Protein AF-A0A956RJC7-F1 (afdb_monomer_lite)

Radius of gyration: 25.21 Å; chains: 1; bounding box: 50×56×70 Å

Sequence (282 aa):
MISKKRVLETLSAARLRELGDALAVNRRGSATKHGLIGRLARAKRVTAVDLLVRLRRAELKAICRAQGLSEVGRANATLIHRIVSRGAADASDPSRGDARPPGKRRSFYDLEYSVEPGGARMDVHYIRGSLAEIKADLAKELANPDCLYYLCWYGATLSLGVYQRGFRVRAFDLHPHLTLRVDGFPAITFGPEGPRGYDFTRYDEQLEGSIAKQMLDRTIRHTADVAWDRLRVPALRGDVAREGDLVSITGEWFADDENPEYDEDELLDQGYLRYGWSDLEM

pLDDT: mean 87.86, std 14.01, range [34.75, 98.56]

Structure (mmCIF, N/CA/C/O backbone):
data_AF-A0A956RJC7-F1
#
_entry.id   AF-A0A956RJC7-F1
#
loop_
_atom_site.group_PDB
_atom_site.id
_atom_site.type_symbol
_atom_site.label_atom_id
_atom_site.label_alt_id
_atom_site.label_comp_id
_atom_site.label_asym_id
_atom_site.label_entity_id
_atom_site.label_seq_id
_atom_site.pdbx_PDB_ins_code
_atom_site.Cartn_x
_atom_site.Cartn_y
_atom_site.Cartn_z
_atom_site.occupancy
_atom_site.B_iso_or_equiv
_atom_site.auth_seq_id
_atom_site.auth_comp_id
_atom_site.auth_asym_id
_atom_site.auth_atom_id
_atom_site.pdbx_PDB_model_num
ATOM 1 N N . MET A 1 1 ? -15.090 24.507 20.360 1.00 68.69 1 MET A N 1
ATOM 2 C CA . MET A 1 1 ? -13.609 24.389 20.267 1.00 68.69 1 MET A CA 1
ATOM 3 C C . MET A 1 1 ? -13.022 23.986 21.619 1.00 68.69 1 MET A C 1
ATOM 5 O O . MET A 1 1 ? -13.367 24.607 22.620 1.00 68.69 1 MET A O 1
ATOM 9 N N . ILE A 1 2 ? -12.189 22.939 21.685 1.00 81.81 2 ILE A N 1
ATOM 10 C CA . ILE A 1 2 ? -11.545 22.522 22.945 1.00 81.81 2 ILE A CA 1
ATOM 11 C C . ILE A 1 2 ? -10.591 23.622 23.421 1.00 81.81 2 ILE A C 1
ATOM 13 O O . ILE A 1 2 ? -9.750 24.110 22.668 1.00 81.81 2 ILE A O 1
ATOM 17 N N . SER A 1 3 ? -10.724 24.034 24.683 1.00 91.38 3 SER A N 1
ATOM 18 C CA . SER A 1 3 ? -9.872 25.087 25.226 1.00 91.38 3 SER A CA 1
ATOM 19 C C . SER A 1 3 ? -8.467 24.548 25.505 1.00 91.38 3 SER A C 1
ATOM 21 O O . SER A 1 3 ? -8.291 23.472 26.082 1.00 91.38 3 SER A O 1
ATOM 23 N N . LYS A 1 4 ? -7.441 25.336 25.159 1.00 93.94 4 LYS A N 1
ATOM 24 C CA . LYS A 1 4 ? -6.034 25.021 25.459 1.00 93.94 4 LYS A CA 1
ATOM 25 C C . LYS A 1 4 ? -5.826 24.703 26.948 1.00 93.94 4 LYS A C 1
ATOM 27 O O . LYS A 1 4 ? -5.056 23.817 27.297 1.00 93.94 4 LYS A O 1
ATOM 32 N N . LYS A 1 5 ? -6.555 25.398 27.828 1.00 95.62 5 LYS A N 1
ATOM 33 C CA . LYS A 1 5 ? -6.530 25.177 29.280 1.00 95.62 5 LYS A CA 1
ATOM 34 C C . LYS A 1 5 ? -6.929 23.742 29.645 1.00 95.62 5 LYS A C 1
ATOM 36 O O . LYS A 1 5 ? -6.201 23.101 30.394 1.00 95.62 5 LYS A O 1
ATOM 41 N N . ARG A 1 6 ? -8.016 23.226 29.062 1.00 93.00 6 ARG A N 1
ATOM 42 C CA . ARG A 1 6 ? -8.538 21.880 29.343 1.00 93.00 6 ARG A CA 1
ATOM 43 C C . ARG A 1 6 ? -7.570 20.777 28.908 1.00 93.00 6 ARG A C 1
ATOM 45 O O . ARG A 1 6 ? -7.406 19.797 29.620 1.00 93.00 6 ARG A O 1
ATOM 52 N N . VAL A 1 7 ? -6.878 20.963 27.780 1.00 94.06 7 VAL A N 1
ATOM 53 C CA . VAL A 1 7 ? -5.807 20.048 27.333 1.00 94.06 7 VAL A CA 1
ATOM 54 C C . VAL A 1 7 ? -4.647 20.031 28.329 1.00 94.06 7 VAL A C 1
ATOM 56 O O . VAL A 1 7 ? -4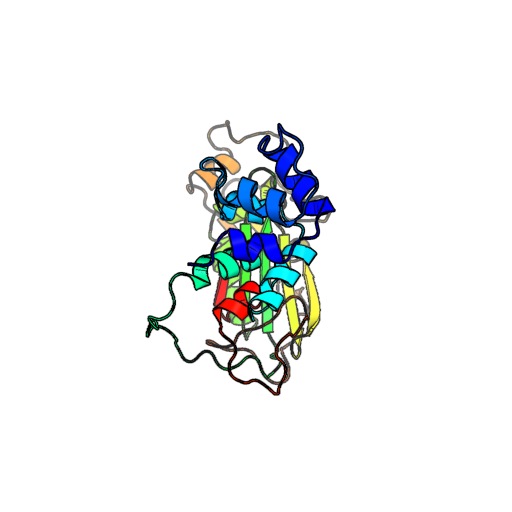.139 18.974 28.671 1.00 94.06 7 VAL A O 1
ATOM 59 N N . LEU A 1 8 ? -4.228 21.196 28.825 1.00 96.19 8 LEU A N 1
ATOM 60 C CA . LEU A 1 8 ? -3.097 21.302 29.751 1.00 96.19 8 LEU A CA 1
ATOM 61 C C . LEU A 1 8 ? -3.415 20.761 31.158 1.00 96.19 8 LEU A C 1
ATOM 63 O O . LEU A 1 8 ? -2.504 20.351 31.878 1.00 96.19 8 LEU A O 1
ATOM 67 N N . GLU A 1 9 ? -4.685 20.746 31.566 1.00 96.88 9 GLU A N 1
ATOM 68 C CA . GLU A 1 9 ? -5.123 20.235 32.873 1.00 96.88 9 GLU A CA 1
ATOM 69 C C . GLU A 1 9 ? -4.892 18.723 33.036 1.00 96.88 9 GLU A C 1
ATOM 71 O O . GLU A 1 9 ? -4.614 18.272 34.153 1.00 96.88 9 GLU A O 1
ATOM 76 N N . THR A 1 10 ? -4.907 17.957 31.940 1.00 96.38 10 THR A N 1
ATOM 77 C CA . THR A 1 10 ? -4.679 16.499 31.948 1.00 96.38 10 THR A CA 1
ATOM 78 C C . THR A 1 10 ? -3.206 16.119 32.124 1.00 96.38 10 THR A C 1
ATOM 80 O O . THR A 1 10 ? -2.899 14.994 32.512 1.00 96.38 10 THR A O 1
ATOM 83 N N . LEU A 1 11 ? -2.281 17.052 31.880 1.00 96.56 11 LEU A N 1
ATOM 84 C CA . LEU A 1 11 ? -0.844 16.794 31.925 1.00 96.56 11 LEU A CA 1
ATOM 85 C C . LEU A 1 11 ? -0.284 16.878 33.352 1.00 96.56 11 LEU A C 1
ATOM 87 O O . LEU A 1 11 ? -0.798 17.585 34.230 1.00 96.56 11 LEU A O 1
ATOM 91 N N . SER A 1 12 ? 0.816 16.166 33.597 1.00 96.31 12 SER A N 1
ATOM 92 C CA . SER A 1 12 ? 1.550 16.257 34.862 1.00 96.31 12 SER A CA 1
ATOM 93 C C . SER A 1 12 ? 2.291 17.597 34.981 1.00 96.31 12 SER A C 1
ATOM 95 O O . SER A 1 12 ? 2.631 18.239 33.986 1.00 96.31 12 SER A O 1
ATOM 97 N N . ALA A 1 13 ? 2.587 18.032 36.210 1.00 95.50 13 ALA A N 1
ATOM 98 C CA . ALA A 1 13 ? 3.337 19.271 36.435 1.00 95.50 13 ALA A CA 1
ATOM 99 C C . ALA A 1 13 ? 4.751 19.224 35.829 1.00 95.50 13 ALA A C 1
ATOM 101 O O . ALA A 1 13 ? 5.233 20.237 35.329 1.00 95.50 13 ALA A O 1
ATOM 102 N N . ALA A 1 14 ? 5.400 18.053 35.853 1.00 95.06 14 ALA A N 1
ATOM 103 C CA . ALA A 1 14 ? 6.704 17.848 35.227 1.00 95.06 14 ALA A CA 1
ATOM 104 C C . ALA A 1 14 ? 6.629 18.059 33.714 1.00 95.06 14 ALA A C 1
ATOM 106 O O . ALA A 1 14 ? 7.391 18.853 33.165 1.00 95.06 14 ALA A O 1
ATOM 107 N N . ARG A 1 15 ? 5.627 17.457 33.067 1.00 96.38 15 ARG A N 1
ATOM 108 C CA . ARG A 1 15 ? 5.441 17.596 31.627 1.00 96.38 15 ARG A CA 1
ATOM 109 C C . ARG A 1 15 ? 5.131 19.028 31.197 1.00 96.38 15 ARG A C 1
ATOM 111 O O . ARG A 1 15 ? 5.638 19.505 30.187 1.00 96.38 15 ARG A O 1
ATOM 118 N N . LEU A 1 16 ? 4.328 19.741 31.984 1.00 96.12 16 LEU A N 1
ATOM 119 C CA . LEU A 1 16 ? 4.026 21.151 31.734 1.00 96.12 16 LEU A CA 1
ATOM 120 C C . LEU A 1 16 ? 5.276 22.043 31.807 1.00 96.12 16 LEU A C 1
ATOM 122 O O . LEU A 1 16 ? 5.346 23.031 31.077 1.00 96.12 16 LEU A O 1
ATOM 126 N N . ARG A 1 17 ? 6.262 21.707 32.654 1.00 94.62 17 ARG A N 1
ATOM 127 C CA . ARG A 1 17 ? 7.558 22.407 32.687 1.00 94.62 17 ARG A CA 1
ATOM 128 C C . ARG A 1 17 ? 8.357 22.145 31.417 1.00 94.62 17 ARG A C 1
ATOM 130 O O . ARG A 1 17 ? 8.729 23.110 30.763 1.00 94.62 17 ARG A O 1
ATOM 137 N N . GLU A 1 18 ? 8.498 20.881 31.016 1.00 94.44 18 GLU A N 1
ATOM 138 C CA . GLU A 1 18 ? 9.195 20.506 29.775 1.00 94.44 18 GLU A CA 1
ATOM 139 C C . GLU A 1 18 ? 8.629 21.237 28.549 1.00 94.44 18 GLU A C 1
ATOM 141 O O . GLU A 1 18 ? 9.378 21.808 27.760 1.00 94.44 18 GLU A O 1
ATOM 146 N N . LEU A 1 19 ? 7.298 21.276 28.403 1.00 95.19 19 LEU A N 1
ATOM 147 C CA . LEU A 1 19 ? 6.645 22.007 27.312 1.00 95.19 19 LEU A CA 1
ATOM 148 C C . LEU A 1 19 ? 6.872 23.519 27.415 1.00 95.19 19 LEU A C 1
ATOM 150 O O . LEU A 1 19 ? 7.085 24.182 26.402 1.00 95.19 19 LEU A O 1
ATOM 154 N N . GLY A 1 20 ? 6.834 24.072 28.629 1.00 94.19 20 GLY A N 1
ATOM 155 C CA . GLY A 1 20 ? 7.126 25.481 28.877 1.00 94.19 20 GLY A CA 1
ATOM 156 C C . GLY A 1 20 ? 8.546 25.878 28.478 1.00 94.19 20 GLY A C 1
ATOM 157 O O . GLY A 1 20 ? 8.732 26.961 27.916 1.00 94.19 20 GLY A O 1
ATOM 158 N N . ASP A 1 21 ? 9.517 25.010 28.743 1.00 93.00 21 ASP A N 1
ATOM 159 C CA . ASP A 1 21 ? 10.927 25.231 28.427 1.00 93.00 21 ASP A CA 1
ATOM 160 C C . ASP A 1 21 ? 11.160 25.086 26.916 1.00 93.00 21 ASP A C 1
ATOM 162 O O . ASP A 1 21 ? 11.704 25.992 26.284 1.00 93.00 21 ASP A O 1
ATOM 166 N N . ALA A 1 22 ? 10.621 24.024 26.304 1.00 93.00 22 ALA A N 1
ATOM 167 C CA . ALA A 1 22 ? 10.726 23.754 24.868 1.00 93.00 22 ALA A CA 1
ATOM 168 C C . ALA A 1 22 ? 10.047 24.812 23.973 1.00 93.00 22 ALA A C 1
ATOM 170 O O . ALA A 1 22 ? 10.362 24.912 22.786 1.00 93.00 22 ALA A O 1
ATOM 171 N N . LEU A 1 23 ? 9.100 25.579 24.522 1.00 93.00 23 LEU A N 1
ATOM 172 C CA . LEU A 1 23 ? 8.405 26.680 23.842 1.00 93.00 23 LEU A CA 1
ATOM 173 C C . LEU A 1 23 ? 8.898 28.065 24.295 1.00 93.00 23 LEU A C 1
ATOM 175 O O . LEU A 1 23 ? 8.332 29.082 23.895 1.00 93.00 23 LEU A O 1
ATOM 179 N N . ALA A 1 24 ? 9.924 28.118 25.151 1.00 92.44 24 ALA A N 1
ATOM 180 C CA . ALA A 1 24 ? 10.478 29.341 25.731 1.00 92.44 24 ALA A CA 1
ATOM 181 C C . ALA A 1 24 ? 9.440 30.247 26.439 1.00 92.44 24 ALA A C 1
ATOM 183 O O . ALA A 1 24 ? 9.620 31.464 26.533 1.00 92.44 24 ALA A O 1
ATOM 184 N N . VAL A 1 25 ? 8.365 29.662 26.982 1.00 90.25 25 VAL A N 1
ATOM 185 C CA . VAL A 1 25 ? 7.295 30.369 27.717 1.00 90.25 25 VAL A CA 1
ATOM 186 C C . VAL A 1 25 ? 7.641 30.516 29.208 1.00 90.25 25 VAL A C 1
ATOM 188 O O . VAL A 1 25 ? 7.102 31.378 29.905 1.00 90.25 25 VAL A O 1
ATOM 191 N N . ASN A 1 26 ? 8.571 29.708 29.719 1.00 77.69 26 ASN A N 1
ATOM 192 C CA . ASN A 1 26 ? 8.787 29.519 31.153 1.00 77.69 26 ASN A CA 1
ATOM 193 C C . ASN A 1 26 ? 9.923 30.364 31.765 1.00 77.69 26 ASN A C 1
ATOM 195 O O . ASN A 1 26 ? 10.604 29.931 32.686 1.00 77.69 26 ASN A O 1
ATOM 199 N N . ARG A 1 27 ? 10.129 31.604 31.299 1.00 70.56 27 ARG A N 1
ATOM 200 C CA . ARG A 1 27 ? 11.289 32.430 31.706 1.00 70.56 27 ARG A CA 1
ATOM 201 C C . ARG A 1 27 ? 11.269 32.943 33.160 1.00 70.56 27 ARG A C 1
ATOM 203 O O . ARG A 1 27 ? 12.260 33.512 33.602 1.00 70.56 27 ARG A O 1
ATOM 210 N N . ARG A 1 28 ? 10.169 32.777 33.912 1.00 71.75 28 ARG A N 1
ATOM 211 C CA . ARG A 1 28 ? 10.047 33.206 35.326 1.00 71.75 28 ARG A CA 1
ATOM 212 C C . ARG A 1 28 ? 9.184 32.244 36.165 1.00 71.75 28 ARG A C 1
ATOM 214 O O . ARG A 1 28 ? 7.978 32.433 36.312 1.00 71.75 28 ARG A O 1
ATOM 221 N N . GLY A 1 29 ? 9.800 31.182 36.685 1.00 64.44 29 GLY A N 1
ATOM 222 C CA . GLY A 1 29 ? 9.614 30.652 38.050 1.00 64.44 29 GLY A CA 1
ATOM 223 C C . GLY A 1 29 ? 8.220 30.439 38.668 1.00 64.44 29 GLY A C 1
ATOM 224 O O . GLY A 1 29 ? 8.108 30.578 39.879 1.00 64.44 29 GLY A O 1
ATOM 225 N N . SER A 1 30 ? 7.153 30.077 37.938 1.00 69.06 30 SER A N 1
ATOM 226 C CA . SER A 1 30 ? 5.973 29.520 38.655 1.00 69.06 30 SER A CA 1
ATOM 227 C C . SER A 1 30 ? 6.198 28.040 38.896 1.00 69.06 30 SER A C 1
ATOM 229 O O . SER A 1 30 ? 6.298 27.279 37.934 1.00 69.06 30 SER A O 1
ATOM 231 N N . ALA A 1 31 ? 6.272 27.668 40.172 1.00 78.88 31 ALA A N 1
ATOM 232 C CA . ALA A 1 31 ? 6.432 26.289 40.612 1.00 78.88 31 ALA A CA 1
ATOM 233 C C . ALA A 1 31 ? 5.114 25.491 40.588 1.00 78.88 31 ALA A C 1
ATOM 235 O O . ALA A 1 31 ? 5.141 24.261 40.614 1.00 78.88 31 ALA A O 1
ATOM 236 N N . THR A 1 32 ? 3.953 26.155 40.526 1.00 94.75 32 THR A N 1
ATOM 237 C CA . THR A 1 32 ? 2.655 25.480 40.660 1.00 94.75 32 THR A CA 1
ATOM 238 C C . THR A 1 32 ? 2.095 25.038 39.304 1.00 94.75 32 THR A C 1
ATOM 240 O O . THR A 1 32 ? 2.191 25.755 38.305 1.00 94.75 32 THR A O 1
ATOM 243 N N . LYS A 1 33 ? 1.447 23.861 39.264 1.00 95.56 33 LYS A N 1
ATOM 244 C CA . LYS A 1 33 ? 0.780 23.321 38.059 1.00 95.56 33 LYS A CA 1
ATOM 245 C C . LYS A 1 33 ? -0.194 24.336 37.446 1.00 95.56 33 LYS A C 1
ATOM 247 O O . LYS A 1 33 ? -0.140 24.597 36.249 1.00 95.56 33 LYS A O 1
ATOM 252 N N . HIS A 1 34 ? -1.033 24.958 38.275 1.00 95.94 34 HIS A N 1
ATOM 253 C CA . HIS A 1 34 ? -1.998 25.972 37.839 1.00 95.94 34 HIS A CA 1
ATOM 254 C C . HIS A 1 34 ? -1.328 27.202 37.210 1.00 95.94 34 HIS A C 1
ATOM 256 O O . HIS A 1 34 ? -1.804 27.709 36.194 1.00 95.94 34 HIS A O 1
ATOM 262 N N . GLY A 1 35 ? -0.198 27.655 37.763 1.00 94.88 35 GLY A N 1
ATOM 263 C CA . GLY A 1 35 ? 0.564 28.765 37.193 1.00 94.88 35 GLY A CA 1
ATOM 264 C C . GLY A 1 35 ? 1.168 28.428 35.828 1.00 94.88 35 GLY A C 1
ATOM 265 O O . GLY A 1 35 ? 1.106 29.249 34.910 1.00 94.88 35 GLY A O 1
ATOM 266 N N . LEU A 1 36 ? 1.681 27.203 35.658 1.00 95.19 36 LEU A N 1
ATOM 267 C CA . LEU A 1 36 ? 2.178 26.702 34.371 1.00 95.19 36 LEU A CA 1
ATOM 268 C C . LEU A 1 36 ? 1.062 26.629 33.320 1.00 95.19 36 LEU A C 1
ATOM 270 O O . LEU A 1 36 ? 1.226 27.172 32.224 1.00 95.19 36 LEU A O 1
ATOM 274 N N . ILE A 1 37 ? -0.095 26.052 33.676 1.00 95.88 37 ILE A N 1
ATOM 275 C CA . ILE A 1 37 ? -1.282 25.995 32.807 1.00 95.88 37 ILE A CA 1
ATOM 276 C C . ILE A 1 37 ? -1.689 27.408 32.381 1.00 95.88 37 ILE A C 1
ATOM 278 O O . ILE A 1 37 ? -1.843 27.673 31.192 1.00 95.88 37 ILE A O 1
ATOM 282 N N . GLY A 1 38 ? -1.807 28.343 33.328 1.00 94.44 38 GLY A N 1
ATOM 283 C CA . GLY A 1 38 ? -2.224 29.717 33.045 1.00 94.44 38 GLY A CA 1
ATOM 284 C C . GLY A 1 38 ? -1.261 30.492 32.136 1.00 94.44 38 GLY A C 1
ATOM 285 O O . GLY A 1 38 ? -1.700 31.377 31.397 1.00 94.44 38 GLY A O 1
ATOM 286 N N . ARG A 1 39 ? 0.043 30.188 32.163 1.00 94.19 39 ARG A N 1
ATOM 287 C CA . ARG A 1 39 ? 1.028 30.796 31.252 1.00 94.19 39 ARG A CA 1
ATOM 288 C C . ARG A 1 39 ? 0.955 30.212 29.850 1.00 94.19 39 ARG A C 1
ATOM 290 O O . ARG A 1 39 ? 0.818 30.972 28.896 1.00 94.19 39 ARG A O 1
ATOM 297 N N . LEU A 1 40 ? 1.001 28.886 29.731 1.00 94.19 40 LEU A N 1
ATOM 298 C CA . LEU A 1 40 ? 0.897 28.197 28.442 1.00 94.19 40 LEU A CA 1
ATOM 299 C C . LEU A 1 40 ? -0.439 28.511 27.752 1.00 94.19 40 LEU A C 1
ATOM 301 O O . LEU A 1 40 ? -0.470 28.783 26.552 1.00 94.19 40 LEU A O 1
ATOM 305 N N . ALA A 1 41 ? -1.528 28.579 28.526 1.00 95.31 41 ALA A N 1
ATOM 306 C CA . ALA A 1 41 ? -2.848 28.955 28.034 1.00 95.31 41 ALA A CA 1
ATOM 307 C C . ALA A 1 41 ? -2.854 30.346 27.368 1.00 95.31 41 ALA A C 1
ATOM 309 O O . ALA A 1 41 ? -3.409 30.508 26.282 1.00 95.31 41 ALA A O 1
ATOM 310 N N . ARG A 1 42 ? -2.196 31.332 27.998 1.00 94.56 42 ARG A N 1
ATOM 311 C CA . ARG A 1 42 ? -2.157 32.742 27.561 1.00 94.56 42 ARG A CA 1
ATOM 312 C C . ARG A 1 42 ? -1.049 33.067 26.556 1.00 94.56 42 ARG A C 1
ATOM 314 O O . ARG A 1 42 ? -1.036 34.169 26.010 1.00 94.56 42 ARG A O 1
ATOM 321 N N . ALA A 1 43 ? -0.119 32.147 26.301 1.00 95.44 43 ALA A N 1
ATOM 322 C CA . ALA A 1 43 ? 0.944 32.350 25.326 1.00 95.44 43 ALA A CA 1
ATOM 323 C C . ALA A 1 43 ? 0.352 32.451 23.908 1.00 95.44 43 ALA A C 1
ATOM 325 O O . ALA A 1 43 ? -0.067 31.447 23.332 1.00 95.44 43 ALA A O 1
ATOM 326 N N . LYS A 1 44 ? 0.322 33.672 23.350 1.00 93.44 44 LYS A N 1
ATOM 327 C CA . LYS A 1 44 ? -0.245 33.961 22.018 1.00 93.44 44 LYS A CA 1
ATOM 328 C C . LYS A 1 44 ? 0.500 33.266 20.874 1.00 93.44 44 LYS A C 1
ATOM 330 O O . LYS A 1 44 ? -0.114 32.934 19.874 1.00 93.44 44 LYS A O 1
ATOM 335 N N . ARG A 1 45 ? 1.810 33.043 21.029 1.00 93.56 45 ARG A N 1
ATOM 336 C CA . ARG A 1 45 ? 2.679 32.429 20.006 1.00 93.56 45 ARG A CA 1
ATOM 337 C C . ARG A 1 45 ? 2.573 30.907 19.914 1.00 93.56 45 ARG A C 1
ATOM 339 O O . ARG A 1 45 ? 3.212 30.317 19.061 1.00 93.56 45 ARG A O 1
ATOM 346 N N . VAL A 1 46 ? 1.840 30.282 20.827 1.00 93.50 46 VAL A N 1
ATOM 347 C CA . VAL A 1 46 ? 1.714 28.828 20.900 1.00 93.50 46 VAL A CA 1
ATOM 348 C C . VAL A 1 46 ? 0.266 28.503 20.588 1.00 93.50 46 VAL A C 1
ATOM 350 O O . VAL A 1 46 ? -0.611 28.925 21.338 1.00 93.50 46 VAL A O 1
ATOM 353 N N . THR A 1 47 ? -0.028 27.788 19.513 1.00 92.56 47 THR A N 1
ATOM 354 C CA . THR A 1 47 ? -1.395 27.331 19.231 1.00 92.56 47 THR A CA 1
ATOM 355 C C . THR A 1 47 ? -1.725 26.065 20.033 1.00 92.56 47 THR A C 1
ATOM 357 O O . THR A 1 47 ? -0.873 25.493 20.716 1.00 92.56 47 THR A O 1
ATOM 360 N N . ALA A 1 48 ? -2.992 25.637 20.032 1.00 91.50 48 ALA A N 1
ATOM 361 C CA . ALA A 1 48 ? -3.354 24.346 20.625 1.00 91.50 48 ALA A CA 1
ATOM 362 C C . ALA A 1 48 ? -2.723 23.178 19.845 1.00 91.50 48 ALA A C 1
ATOM 364 O O . ALA A 1 48 ? -2.257 22.225 20.461 1.00 91.50 48 ALA A O 1
ATOM 365 N N . VAL A 1 49 ? -2.643 23.292 18.516 1.00 92.25 49 VAL A N 1
ATOM 366 C CA . VAL A 1 49 ? -2.033 22.284 17.637 1.00 92.25 49 VAL A CA 1
ATOM 367 C C . VAL A 1 49 ? -0.533 22.156 17.914 1.00 92.25 49 VAL A C 1
ATOM 369 O O . VAL A 1 49 ? -0.056 21.041 18.110 1.00 92.25 49 VAL A O 1
ATOM 372 N N . ASP A 1 50 ? 0.185 23.275 18.071 1.00 93.00 50 ASP A N 1
ATOM 373 C CA . ASP A 1 50 ? 1.625 23.265 18.395 1.00 93.00 50 ASP A CA 1
ATOM 374 C C . ASP A 1 50 ? 1.934 22.518 19.698 1.00 93.00 50 ASP A C 1
ATOM 376 O O . ASP A 1 50 ? 2.977 21.875 19.831 1.00 93.00 50 ASP A O 1
ATOM 380 N N . LEU A 1 51 ? 1.031 22.612 20.681 1.00 95.12 51 LEU A N 1
ATOM 381 C CA . LEU A 1 51 ? 1.148 21.858 21.927 1.00 95.12 51 LEU A CA 1
ATOM 382 C C . LEU A 1 51 ? 0.919 20.371 21.682 1.00 95.12 51 LEU A C 1
ATOM 384 O O . LEU A 1 51 ? 1.729 19.564 22.129 1.00 95.12 51 LEU A O 1
ATOM 388 N N . LEU A 1 52 ? -0.158 20.022 20.977 1.00 95.56 52 LEU A N 1
ATOM 389 C CA . LEU A 1 52 ? -0.569 18.640 20.733 1.00 95.56 52 LEU A CA 1
ATOM 390 C C . LEU A 1 52 ? 0.473 17.847 19.928 1.00 95.56 52 LEU A C 1
ATOM 392 O O . LEU A 1 52 ? 0.769 16.713 20.292 1.00 95.56 52 LEU A O 1
ATOM 396 N N . VAL A 1 53 ? 1.098 18.455 18.914 1.00 95.56 53 VAL A N 1
ATOM 397 C CA . VAL A 1 53 ? 2.163 17.825 18.103 1.00 95.56 53 VAL A CA 1
ATOM 398 C C . VAL A 1 53 ? 3.394 17.452 18.940 1.00 95.56 53 VAL A C 1
ATOM 400 O O . VAL A 1 53 ? 4.125 16.525 18.602 1.00 95.56 53 VAL A O 1
ATOM 403 N N . ARG A 1 54 ? 3.622 18.134 20.070 1.00 96.00 54 ARG A N 1
ATOM 404 C CA . ARG A 1 54 ? 4.752 17.865 20.976 1.00 96.00 54 ARG A CA 1
ATOM 405 C C . ARG A 1 54 ? 4.436 16.846 22.066 1.00 96.00 54 ARG A C 1
ATOM 407 O O . ARG A 1 54 ? 5.326 16.520 22.859 1.00 96.00 54 ARG A O 1
ATOM 414 N N . LEU A 1 55 ? 3.193 16.376 22.155 1.00 96.31 55 LEU A N 1
ATOM 415 C CA . LEU A 1 55 ? 2.782 15.391 23.146 1.00 96.31 55 LEU A CA 1
ATOM 416 C C . LEU A 1 55 ? 3.138 13.975 22.707 1.00 96.31 55 LEU A C 1
ATOM 418 O O . LEU A 1 55 ? 3.108 13.621 21.531 1.00 96.31 55 LEU A O 1
ATOM 422 N N . ARG A 1 56 ? 3.449 13.136 23.692 1.00 95.88 56 ARG A N 1
ATOM 423 C CA . ARG A 1 56 ? 3.621 11.702 23.477 1.00 95.88 56 ARG A CA 1
ATOM 424 C C . ARG A 1 56 ? 2.254 11.075 23.227 1.00 95.88 56 ARG A C 1
ATOM 426 O O . ARG A 1 56 ? 1.237 11.516 23.760 1.00 95.88 56 ARG A O 1
ATOM 433 N N . ARG A 1 57 ? 2.241 9.957 22.511 1.00 94.06 57 ARG A N 1
ATOM 434 C CA . ARG A 1 57 ? 1.019 9.207 22.194 1.00 94.06 57 ARG A CA 1
ATOM 435 C C . ARG A 1 57 ? 0.172 8.858 23.423 1.00 94.06 57 ARG A C 1
ATOM 437 O O . ARG A 1 57 ? -1.039 9.047 23.414 1.00 94.06 57 ARG A O 1
ATOM 444 N N . ALA A 1 58 ? 0.804 8.406 24.508 1.00 94.38 58 ALA A N 1
ATOM 445 C CA . ALA A 1 58 ? 0.113 8.105 25.764 1.00 94.38 58 ALA A CA 1
ATOM 446 C C . ALA A 1 58 ? -0.580 9.340 26.379 1.00 94.38 58 ALA A C 1
ATOM 448 O O . ALA A 1 58 ? -1.647 9.216 26.978 1.00 94.38 58 ALA A O 1
ATOM 449 N N . GLU A 1 59 ? -0.005 10.531 26.195 1.00 97.31 59 GLU A N 1
ATOM 450 C CA . GLU A 1 59 ? -0.567 11.803 26.665 1.00 97.31 59 GLU A CA 1
ATOM 451 C C . GLU A 1 59 ? -1.768 12.211 25.806 1.00 97.31 59 GLU A C 1
ATOM 453 O O . GLU A 1 59 ? -2.802 12.596 26.347 1.00 97.31 59 GLU A O 1
ATOM 458 N N . LEU A 1 60 ? -1.672 12.048 24.480 1.00 96.50 60 LEU A N 1
ATOM 459 C CA . LEU A 1 60 ? -2.790 12.262 23.555 1.00 96.50 60 LEU A CA 1
ATOM 460 C C . LEU A 1 60 ? -3.974 11.341 23.879 1.00 96.50 60 LEU A C 1
ATOM 462 O O . LEU A 1 60 ? -5.108 11.812 23.962 1.00 96.50 60 LEU A O 1
ATOM 466 N N . LYS A 1 61 ? -3.719 10.055 24.156 1.00 93.75 61 LYS A N 1
ATOM 467 C CA . LYS A 1 61 ? -4.760 9.115 24.604 1.00 93.75 61 LYS A CA 1
ATOM 468 C C . LYS A 1 61 ? -5.377 9.525 25.940 1.00 93.75 61 LYS A C 1
ATOM 470 O O . LYS A 1 61 ? -6.596 9.521 26.079 1.00 93.75 61 LYS A O 1
ATOM 475 N N . ALA A 1 62 ? -4.562 9.947 26.909 1.00 94.81 62 ALA A N 1
ATOM 476 C CA . ALA A 1 62 ? -5.067 10.446 28.188 1.00 94.81 62 ALA A CA 1
ATOM 477 C C . ALA A 1 62 ? -5.962 11.687 28.017 1.00 94.81 62 ALA A C 1
ATOM 479 O O . ALA A 1 62 ? -6.983 11.799 28.694 1.00 94.81 62 ALA A O 1
ATOM 480 N N . ILE A 1 63 ? -5.623 12.588 27.085 1.00 95.38 63 ILE A N 1
ATOM 481 C CA . ILE A 1 63 ? -6.476 13.727 26.720 1.00 95.38 63 ILE A CA 1
ATOM 482 C C . ILE A 1 63 ? -7.780 13.246 26.082 1.00 95.38 63 ILE A C 1
ATOM 484 O O . ILE A 1 63 ? -8.833 13.748 26.466 1.00 95.38 63 ILE A O 1
ATOM 488 N N . CYS A 1 64 ? -7.736 12.277 25.163 1.00 93.62 64 CYS A N 1
ATOM 489 C CA . CYS A 1 64 ? -8.942 11.707 24.559 1.00 93.62 64 CYS A CA 1
ATOM 490 C C . CYS A 1 64 ? -9.873 11.127 25.634 1.00 93.62 64 CYS A C 1
ATOM 492 O O . CYS A 1 64 ? -11.026 11.546 25.726 1.00 93.62 64 CYS A O 1
ATOM 494 N N . ARG A 1 65 ? -9.351 10.294 26.545 1.00 93.06 65 ARG A N 1
ATOM 495 C CA . ARG A 1 65 ? -10.123 9.721 27.663 1.00 93.06 65 ARG A CA 1
ATOM 496 C C . ARG A 1 65 ? -10.717 10.776 28.590 1.00 93.06 65 ARG A C 1
ATOM 498 O O . ARG A 1 65 ? -11.909 10.735 28.872 1.00 93.06 65 ARG A O 1
ATOM 505 N N . ALA A 1 66 ? -9.924 11.763 29.016 1.00 93.50 66 ALA A N 1
ATOM 506 C CA . ALA A 1 66 ? -10.396 12.854 29.878 1.00 93.50 66 ALA A CA 1
ATOM 507 C C . ALA A 1 66 ? -11.491 13.713 29.222 1.00 93.50 66 ALA A C 1
ATOM 509 O O . ALA A 1 66 ? -12.176 14.494 29.886 1.00 93.50 66 ALA A O 1
ATOM 510 N N . GLN A 1 67 ? -11.635 13.597 27.906 1.00 90.25 67 GLN A N 1
ATOM 511 C CA . GLN A 1 67 ? -12.622 14.304 27.120 1.00 90.25 67 GLN A CA 1
ATOM 512 C C . GLN A 1 67 ? -13.762 13.399 26.641 1.00 90.25 67 GLN A C 1
ATOM 514 O O . GLN A 1 67 ? -14.717 13.927 26.082 1.00 90.25 67 GLN A O 1
ATOM 519 N N . GLY A 1 68 ? -13.729 12.090 26.890 1.00 89.44 68 GLY A N 1
ATOM 520 C CA . GLY A 1 68 ? -14.715 11.158 26.338 1.00 89.44 68 GLY A CA 1
ATOM 521 C C . GLY A 1 68 ? -14.638 11.068 24.810 1.00 89.44 68 GLY A C 1
ATOM 522 O O . GLY A 1 68 ? -15.665 11.062 24.147 1.00 89.44 68 GLY A O 1
ATOM 523 N N . LEU A 1 69 ? -13.426 11.104 24.252 1.00 88.94 69 LEU A N 1
ATOM 524 C CA . LEU A 1 69 ? -13.145 10.853 22.837 1.00 88.94 69 LEU A CA 1
ATOM 525 C C . LEU A 1 69 ? -12.555 9.449 22.668 1.00 88.94 69 LEU A C 1
ATOM 527 O O . LEU A 1 69 ? -11.826 8.987 23.551 1.00 88.94 69 LEU A O 1
ATOM 531 N N . SER A 1 70 ? -12.802 8.822 21.512 1.00 82.44 70 SER A N 1
ATOM 532 C CA . SER A 1 70 ? -12.147 7.567 21.114 1.00 82.44 70 SER A CA 1
ATOM 533 C C . SER A 1 70 ? -10.620 7.717 21.160 1.00 82.44 70 SER A C 1
ATOM 535 O O . SER A 1 70 ? -10.059 8.698 20.660 1.00 82.44 70 SER A O 1
ATOM 537 N N . GLU A 1 71 ? -9.942 6.735 21.758 1.00 88.19 71 GLU A N 1
ATOM 538 C CA . GLU A 1 71 ? -8.476 6.633 21.805 1.00 88.19 71 GLU A CA 1
ATOM 539 C C . GLU A 1 71 ? -7.894 5.672 20.751 1.00 88.19 71 GLU A C 1
ATOM 541 O O . GLU A 1 71 ? -6.711 5.303 20.819 1.00 88.19 71 GLU A O 1
ATOM 546 N N . VAL A 1 72 ? -8.732 5.255 19.799 1.00 70.94 72 VAL A N 1
ATOM 547 C CA . VAL A 1 72 ? -8.383 4.341 18.707 1.00 70.94 72 VAL A CA 1
ATOM 548 C C . VAL A 1 72 ? -7.619 5.090 17.600 1.00 70.94 72 VAL A C 1
ATOM 550 O O . VAL A 1 72 ? -7.781 6.301 17.448 1.00 70.94 72 VAL A O 1
ATOM 553 N N . GLY A 1 73 ? -6.753 4.382 16.862 1.00 69.19 73 GLY A N 1
ATOM 554 C CA . GLY A 1 73 ? -5.921 4.913 15.766 1.00 69.19 73 GLY A CA 1
ATOM 555 C C . GLY A 1 73 ? -4.425 4.942 16.101 1.00 69.19 73 GLY A C 1
ATOM 556 O O . GLY A 1 73 ? -4.041 5.383 17.188 1.00 69.19 73 GLY A O 1
ATOM 557 N N . ARG A 1 74 ? -3.556 4.436 15.205 1.00 71.19 74 ARG A N 1
ATOM 558 C CA . ARG A 1 74 ? -2.097 4.233 15.423 1.00 71.19 74 ARG A CA 1
ATOM 559 C C . ARG A 1 74 ? -1.242 5.494 15.271 1.00 71.19 74 ARG A C 1
ATOM 561 O O . ARG A 1 74 ? -0.224 5.618 15.956 1.00 71.19 74 ARG A O 1
ATOM 568 N N . ALA A 1 75 ? -1.680 6.449 14.461 1.00 79.50 75 ALA A N 1
ATOM 569 C CA . ALA A 1 75 ? -0.974 7.706 14.254 1.00 79.50 75 ALA A CA 1
ATOM 570 C C . ALA A 1 75 ? -1.301 8.735 15.352 1.00 79.50 75 ALA A C 1
ATOM 572 O O . ALA A 1 75 ? -2.407 8.776 15.895 1.00 79.50 75 ALA A O 1
ATOM 573 N N . ASN A 1 76 ? -0.336 9.595 15.697 1.00 90.38 76 ASN A N 1
ATOM 574 C CA . ASN A 1 76 ? -0.607 10.747 16.566 1.00 90.38 76 ASN A CA 1
ATOM 575 C C . ASN A 1 76 ? -1.507 11.771 15.860 1.00 90.38 76 ASN A C 1
ATOM 577 O O . ASN A 1 76 ? -2.334 12.389 16.523 1.00 90.38 76 ASN A O 1
ATOM 581 N N . ALA A 1 77 ? -1.376 11.916 14.536 1.00 86.94 77 ALA A N 1
ATOM 582 C CA . ALA A 1 77 ? -2.159 12.849 13.728 1.00 86.94 77 ALA A CA 1
ATOM 583 C C . ALA A 1 77 ? -3.671 12.629 13.894 1.00 86.94 77 ALA A C 1
ATOM 585 O O . ALA A 1 77 ? -4.382 13.586 14.188 1.00 86.94 77 ALA A O 1
ATOM 586 N N . THR A 1 78 ? -4.135 11.376 13.853 1.00 84.38 78 THR A N 1
ATOM 587 C CA . THR A 1 78 ? -5.544 11.004 14.069 1.00 84.38 78 THR A CA 1
ATOM 588 C C . THR A 1 78 ? -6.060 11.475 15.432 1.00 84.38 78 THR A C 1
ATOM 590 O O . THR A 1 78 ? -7.107 12.115 15.529 1.00 84.38 78 THR A O 1
ATOM 593 N N . LEU A 1 79 ? -5.292 11.242 16.506 1.00 91.44 79 LEU A N 1
ATOM 594 C CA . LEU A 1 79 ? -5.668 11.685 17.856 1.00 91.44 79 LEU A CA 1
ATOM 595 C C . LEU A 1 79 ? -5.694 13.219 17.964 1.00 91.44 79 LEU A C 1
ATOM 597 O O . LEU A 1 79 ? -6.582 13.779 18.605 1.00 91.44 79 LEU A O 1
ATOM 601 N N . ILE A 1 80 ? -4.737 13.908 17.335 1.00 94.56 80 ILE A N 1
ATOM 602 C CA . ILE A 1 80 ? -4.666 15.376 17.317 1.00 94.56 80 ILE A CA 1
ATOM 603 C C . ILE A 1 80 ? -5.863 15.957 16.565 1.00 94.56 80 ILE A C 1
ATOM 605 O O . ILE A 1 80 ? -6.538 16.833 17.106 1.00 94.56 80 ILE A O 1
ATOM 609 N N . HIS A 1 81 ? -6.149 15.449 15.364 1.00 89.62 81 HIS A N 1
ATOM 610 C CA . HIS A 1 81 ? -7.297 15.851 14.559 1.00 89.62 81 HIS A CA 1
ATOM 611 C C . HIS A 1 81 ? -8.590 15.703 15.365 1.00 89.62 81 HIS A C 1
ATOM 613 O O . HIS A 1 81 ? -9.316 16.675 15.545 1.00 89.62 81 HIS A O 1
ATOM 619 N N . ARG A 1 82 ? -8.809 14.547 16.000 1.00 89.69 82 ARG A N 1
ATOM 620 C CA . ARG A 1 82 ? -9.992 14.290 16.835 1.00 89.69 82 ARG A CA 1
ATOM 621 C C . ARG A 1 82 ? -10.128 15.276 18.008 1.00 89.69 82 ARG A C 1
ATOM 623 O O . ARG A 1 82 ? -11.222 15.768 18.289 1.00 89.69 82 ARG A O 1
ATOM 630 N N . ILE A 1 83 ? -9.021 15.624 18.675 1.00 92.81 83 ILE A N 1
ATOM 631 C CA . ILE A 1 83 ? -9.003 16.622 19.763 1.00 92.81 83 ILE A CA 1
ATOM 632 C C . ILE A 1 83 ? -9.298 18.042 19.242 1.00 92.81 83 ILE A C 1
ATOM 634 O O . ILE A 1 83 ? -9.873 18.854 19.966 1.00 92.81 83 ILE A O 1
ATOM 638 N N . VAL A 1 84 ? -8.916 18.379 18.013 1.00 91.75 84 VAL A N 1
ATOM 639 C CA . VAL A 1 84 ? -9.150 19.714 17.437 1.00 91.75 84 VAL A CA 1
ATOM 640 C C . VAL A 1 84 ? -10.571 19.832 16.869 1.00 91.75 84 VAL A C 1
ATOM 642 O O . VAL A 1 84 ? -11.277 20.801 17.173 1.00 91.75 84 VAL A O 1
ATOM 645 N N . SER A 1 85 ? -11.020 18.821 16.123 1.00 84.31 85 SER A N 1
ATOM 646 C CA . SER A 1 85 ? -12.258 18.815 15.332 1.00 84.31 85 SER A CA 1
ATOM 647 C C . SER A 1 85 ? -13.535 18.709 16.166 1.00 84.31 85 SER A C 1
ATOM 649 O O . SER A 1 85 ? -14.576 19.215 15.757 1.00 84.31 85 SER A O 1
ATOM 651 N N . ARG A 1 86 ? -13.458 18.243 17.424 1.00 72.31 86 ARG A N 1
ATOM 652 C CA . ARG A 1 86 ? -14.573 18.333 18.396 1.00 72.31 86 ARG A CA 1
ATOM 653 C C . ARG A 1 86 ? -15.073 19.769 18.636 1.00 72.31 86 ARG A C 1
ATOM 655 O O . ARG A 1 86 ? -16.049 20.006 19.343 1.00 72.31 86 ARG A O 1
ATOM 662 N N . GLY A 1 87 ? -14.356 20.768 18.125 1.00 50.84 87 GLY A N 1
ATOM 663 C CA . GLY A 1 87 ? -14.785 22.150 18.157 1.00 50.84 87 GLY A CA 1
ATOM 664 C C . GLY A 1 87 ? -15.921 22.528 17.213 1.00 50.84 87 GLY A C 1
ATOM 665 O O . GLY A 1 87 ? -16.470 23.604 17.445 1.00 50.84 87 GLY A O 1
ATOM 666 N N . ALA A 1 88 ? -16.236 21.688 16.226 1.00 48.75 88 ALA A N 1
ATOM 667 C CA . ALA A 1 88 ? -17.103 21.993 15.090 1.00 48.75 88 ALA A CA 1
ATOM 668 C C . ALA A 1 88 ? -18.268 20.992 14.936 1.00 48.75 88 ALA A C 1
ATOM 670 O O . ALA A 1 88 ? -18.614 20.640 13.817 1.00 48.75 88 ALA A O 1
ATOM 671 N N . ALA A 1 89 ? -18.826 20.496 16.047 1.00 45.00 89 ALA A N 1
ATOM 672 C CA . ALA A 1 89 ? -19.840 19.440 16.021 1.00 45.00 89 ALA A CA 1
ATOM 673 C C . ALA A 1 89 ? -21.019 19.727 15.064 1.00 45.00 89 ALA A C 1
ATOM 675 O O . ALA A 1 89 ? -21.574 20.825 15.066 1.00 45.00 89 ALA A O 1
ATOM 676 N N . ASP A 1 90 ? -21.387 18.658 14.356 1.00 42.25 90 ASP A N 1
ATOM 677 C CA . ASP A 1 90 ? -22.687 18.325 13.772 1.00 42.25 90 ASP A CA 1
ATOM 678 C C . ASP A 1 90 ? -23.176 19.109 12.546 1.00 42.25 90 ASP A C 1
ATOM 680 O O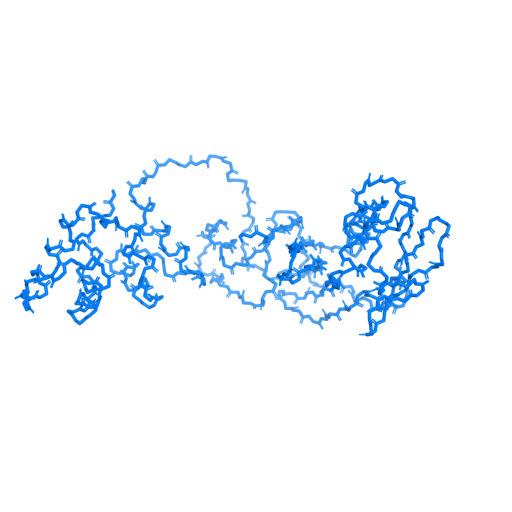 . ASP A 1 90 ? -24.021 19.999 12.622 1.00 42.25 90 ASP A O 1
ATOM 684 N N . ALA A 1 91 ? -22.745 18.635 11.375 1.00 34.75 91 ALA A N 1
ATOM 685 C CA . ALA A 1 91 ? -23.606 18.528 10.201 1.00 34.75 91 ALA A CA 1
ATOM 686 C C . ALA A 1 91 ? -23.236 17.241 9.448 1.00 34.75 91 ALA A C 1
ATOM 688 O O . ALA A 1 91 ? -22.174 17.138 8.842 1.00 34.75 91 ALA A O 1
ATOM 689 N N . SER A 1 92 ? -24.106 16.245 9.560 1.00 40.44 92 SER A N 1
ATOM 690 C CA . SER A 1 92 ? -24.082 14.983 8.824 1.00 40.44 92 SER A CA 1
ATOM 691 C C . SER A 1 92 ? -24.015 15.216 7.311 1.00 40.44 92 SER A C 1
ATOM 693 O O . SER A 1 92 ? -24.915 15.846 6.751 1.00 40.44 92 SER A O 1
ATOM 695 N N . ASP A 1 93 ? -22.982 14.675 6.668 1.00 37.81 93 ASP A N 1
ATOM 696 C CA . ASP A 1 93 ? -22.892 14.532 5.215 1.00 37.81 93 ASP A CA 1
ATOM 697 C C . ASP A 1 93 ? -23.770 13.343 4.762 1.00 37.81 93 ASP A C 1
ATOM 699 O O . ASP A 1 93 ? -23.589 12.228 5.261 1.00 37.81 93 ASP A O 1
ATOM 703 N N . PRO A 1 94 ? -24.742 13.537 3.852 1.00 35.09 94 PRO A N 1
ATOM 704 C CA . PRO A 1 94 ? -25.592 12.466 3.334 1.00 35.09 94 PRO A CA 1
ATOM 705 C C . PRO A 1 94 ? -24.910 11.566 2.282 1.00 35.09 94 PRO A C 1
ATOM 707 O O . PRO A 1 94 ? -25.602 10.803 1.613 1.00 35.09 94 PRO A O 1
ATOM 710 N N . SER A 1 95 ? -23.582 11.608 2.123 1.00 43.41 95 SER A N 1
ATOM 711 C CA . SER A 1 95 ? -22.846 10.723 1.202 1.00 43.41 95 SER A CA 1
ATOM 712 C C . SER A 1 95 ? -22.478 9.340 1.774 1.00 43.41 95 SER A C 1
ATOM 714 O O . SER A 1 95 ? -21.862 8.539 1.069 1.00 43.41 95 SER A O 1
ATOM 716 N N . ARG A 1 96 ? -22.895 9.018 3.012 1.00 46.47 96 ARG A N 1
ATOM 717 C CA . ARG A 1 96 ? -22.743 7.693 3.650 1.00 46.47 96 ARG A CA 1
ATOM 718 C C . ARG A 1 96 ? -23.544 6.627 2.884 1.00 46.47 96 ARG A C 1
ATOM 720 O O . ARG A 1 96 ? -24.683 6.315 3.221 1.00 46.47 96 ARG A O 1
ATOM 727 N N . GLY A 1 97 ? -22.955 6.107 1.811 1.00 45.97 97 GLY A N 1
ATOM 728 C CA . GLY A 1 97 ? -23.412 4.887 1.157 1.00 45.97 97 GLY A CA 1
ATOM 729 C C . GLY A 1 97 ? -23.362 3.724 2.144 1.00 45.97 97 GLY A C 1
ATOM 730 O O . GLY A 1 97 ? -22.539 3.729 3.055 1.00 45.97 97 GLY A O 1
ATOM 731 N N . ASP A 1 98 ? -24.264 2.758 1.971 1.00 47.34 98 ASP A N 1
ATOM 732 C CA . ASP A 1 98 ? -24.461 1.576 2.818 1.00 47.34 98 ASP A CA 1
ATOM 733 C C . ASP A 1 98 ? -23.219 0.657 2.871 1.00 47.34 98 ASP A C 1
ATOM 735 O O . ASP A 1 98 ? -23.229 -0.472 2.370 1.00 47.34 98 ASP A O 1
ATOM 739 N N . ALA A 1 99 ? -22.124 1.124 3.473 1.00 55.09 99 ALA A N 1
ATOM 740 C CA . ALA A 1 99 ? -20.969 0.305 3.789 1.00 55.09 99 ALA A CA 1
ATOM 741 C C . ALA A 1 99 ? -21.434 -0.793 4.747 1.00 55.09 99 ALA A C 1
ATOM 743 O O . ALA A 1 99 ? -21.932 -0.539 5.849 1.00 55.09 99 ALA A O 1
ATOM 744 N N . ARG A 1 100 ? -21.339 -2.045 4.298 1.00 57.91 100 ARG A N 1
ATOM 745 C CA . ARG A 1 100 ? -21.800 -3.181 5.092 1.00 57.91 100 ARG A CA 1
ATOM 746 C C . ARG A 1 100 ? -20.871 -3.315 6.303 1.00 57.91 100 ARG A C 1
ATOM 748 O O . ARG A 1 100 ? -19.655 -3.304 6.113 1.00 57.91 100 ARG A O 1
ATOM 755 N N . PRO A 1 101 ? -21.399 -3.462 7.533 1.00 54.47 101 PRO A N 1
ATOM 756 C CA . PRO A 1 101 ? -20.566 -3.424 8.725 1.00 54.47 101 PRO A CA 1
ATOM 757 C C . PRO A 1 101 ? -19.482 -4.513 8.680 1.00 54.47 101 PRO A C 1
ATOM 759 O O . PRO A 1 101 ? -19.753 -5.632 8.227 1.00 54.47 101 PRO A O 1
ATOM 762 N N . PRO A 1 102 ? -18.273 -4.226 9.196 1.00 60.81 102 PRO A N 1
ATOM 763 C CA . PRO A 1 102 ? -17.115 -5.123 9.159 1.00 60.81 102 PRO A CA 1
ATOM 764 C C . PRO A 1 102 ? -17.285 -6.426 9.969 1.00 60.81 102 PRO A C 1
ATOM 766 O O . PRO A 1 102 ? -16.368 -7.231 10.018 1.00 60.81 102 PRO A O 1
ATOM 769 N N . GLY A 1 103 ? -18.440 -6.718 10.573 1.00 60.31 103 GLY A N 1
ATOM 770 C CA . GLY A 1 103 ? -18.639 -7.864 11.480 1.00 60.31 103 GLY A CA 1
ATOM 771 C C . GLY A 1 103 ? -18.464 -9.270 10.876 1.00 60.31 103 GLY A C 1
ATOM 772 O O . GLY A 1 103 ? -18.692 -10.265 11.555 1.00 60.31 103 GLY A O 1
ATOM 773 N N . LYS A 1 104 ? -18.073 -9.420 9.602 1.00 78.69 104 LYS A N 1
ATOM 774 C CA . LYS A 1 104 ? -17.747 -10.738 9.039 1.00 78.69 104 LYS A CA 1
ATOM 775 C C . LYS A 1 104 ? -16.415 -10.726 8.313 1.00 78.69 104 LYS A C 1
ATOM 777 O O . LYS A 1 104 ? -16.261 -10.097 7.271 1.00 78.69 104 LYS A O 1
ATOM 782 N N . ARG A 1 105 ? -15.477 -11.534 8.808 1.00 89.50 105 ARG A N 1
ATOM 783 C CA . ARG A 1 105 ? -14.178 -11.721 8.160 1.00 89.50 105 ARG A CA 1
ATOM 784 C C . ARG A 1 105 ? -14.348 -12.350 6.778 1.00 89.50 105 ARG A C 1
ATOM 786 O O . ARG A 1 105 ? -14.687 -13.530 6.662 1.00 89.50 105 ARG A O 1
ATOM 793 N N . ARG A 1 106 ? -14.093 -11.564 5.734 1.00 93.69 106 ARG A N 1
ATOM 794 C CA . ARG A 1 106 ? -14.180 -11.989 4.332 1.00 93.69 106 ARG A CA 1
ATOM 795 C C . ARG A 1 106 ? -12.867 -12.586 3.833 1.00 93.69 106 ARG A C 1
ATOM 797 O O . ARG A 1 106 ? -11.789 -12.288 4.342 1.00 93.69 106 ARG A O 1
ATOM 804 N N . SER A 1 107 ? -12.959 -13.422 2.814 1.00 96.88 107 SER A N 1
ATOM 805 C CA . SER A 1 107 ? -11.831 -13.875 2.004 1.00 96.88 107 SER A CA 1
ATOM 806 C C . SER A 1 107 ? -11.669 -12.955 0.795 1.00 96.88 107 SER A C 1
ATOM 808 O O . SER A 1 107 ? -12.665 -12.573 0.183 1.00 96.88 107 SER A O 1
ATOM 810 N N . PHE A 1 108 ? -10.438 -12.606 0.443 1.00 98.06 108 PHE A N 1
ATOM 811 C CA . PHE A 1 108 ? -10.135 -11.683 -0.652 1.00 98.06 108 PHE A CA 1
ATOM 812 C C . PHE A 1 108 ? -8.708 -11.894 -1.169 1.00 98.06 108 PHE A C 1
ATOM 814 O O . PHE A 1 108 ? -7.879 -12.544 -0.525 1.00 98.06 108 PHE A O 1
ATOM 821 N N . TYR A 1 109 ? -8.439 -11.360 -2.352 1.00 98.56 109 TYR A N 1
ATOM 822 C CA . TYR A 1 109 ? -7.095 -11.149 -2.868 1.00 98.56 109 TYR A CA 1
ATOM 823 C C . TYR A 1 109 ? -6.691 -9.696 -2.659 1.00 98.56 109 TYR A C 1
ATOM 825 O O . TYR A 1 109 ? -7.538 -8.807 -2.723 1.00 98.56 109 TYR A O 1
ATOM 833 N N . ASP A 1 110 ? -5.403 -9.489 -2.447 1.00 98.44 110 ASP A N 1
ATOM 834 C CA . ASP A 1 110 ? -4.769 -8.185 -2.300 1.00 98.44 110 ASP A CA 1
ATOM 835 C C . ASP A 1 110 ? -3.593 -8.143 -3.271 1.00 98.44 110 ASP A C 1
ATOM 837 O O . ASP A 1 110 ? -2.647 -8.917 -3.113 1.00 98.44 110 ASP A O 1
ATOM 841 N N . LEU A 1 111 ? -3.699 -7.336 -4.322 1.00 98.56 111 LEU A N 1
ATOM 842 C CA . LEU A 1 111 ? -2.560 -7.012 -5.173 1.00 98.56 111 LEU A CA 1
ATOM 843 C C . LEU A 1 111 ? -1.965 -5.701 -4.666 1.00 98.56 111 LEU A C 1
ATOM 845 O O . LEU A 1 111 ? -2.605 -4.657 -4.753 1.00 98.56 111 LEU A O 1
ATOM 849 N N . GLU A 1 112 ? -0.747 -5.802 -4.157 1.00 97.75 112 GLU A N 1
ATOM 850 C CA . GLU A 1 112 ? 0.044 -4.707 -3.617 1.00 97.75 112 GLU A CA 1
ATOM 851 C C . GLU A 1 112 ? 1.066 -4.267 -4.661 1.00 97.75 112 GLU A C 1
ATOM 853 O O . GLU A 1 112 ? 1.796 -5.093 -5.228 1.00 97.75 112 GLU A O 1
ATOM 858 N N . TYR A 1 113 ? 1.129 -2.959 -4.869 1.00 96.81 113 TYR A N 1
ATOM 859 C CA . TYR A 1 113 ? 2.171 -2.300 -5.625 1.00 96.81 113 TYR A CA 1
ATOM 860 C C . TYR A 1 113 ? 2.687 -1.117 -4.815 1.00 96.81 113 TYR A C 1
ATOM 862 O O . TYR A 1 113 ? 2.008 -0.098 -4.699 1.00 96.81 113 TYR A O 1
ATOM 870 N N . SER A 1 114 ? 3.912 -1.219 -4.303 1.00 95.44 114 SER A N 1
ATOM 871 C CA . SER A 1 114 ? 4.490 -0.173 -3.459 1.00 95.44 114 SER A CA 1
ATOM 872 C C . SER A 1 114 ? 5.940 0.157 -3.809 1.00 95.44 114 SER A C 1
ATOM 874 O O . SER A 1 114 ? 6.664 -0.652 -4.381 1.00 95.44 114 SER A O 1
ATOM 876 N N . VAL A 1 115 ? 6.379 1.374 -3.497 1.00 94.06 115 VAL A N 1
ATOM 877 C CA . VAL A 1 115 ? 7.762 1.843 -3.657 1.00 94.06 115 VAL A CA 1
ATOM 878 C C . VAL A 1 115 ? 8.218 2.432 -2.331 1.00 94.06 115 VAL A C 1
ATOM 880 O O . VAL A 1 115 ? 7.583 3.347 -1.802 1.00 94.06 115 VAL A O 1
ATOM 883 N N . GLU A 1 116 ? 9.327 1.922 -1.790 1.00 87.00 116 GLU A N 1
ATOM 884 C CA . GLU A 1 116 ? 9.865 2.434 -0.530 1.00 87.00 116 GLU A CA 1
ATOM 885 C C . GLU A 1 116 ? 10.313 3.908 -0.650 1.00 87.00 116 GLU A C 1
ATOM 887 O O . GLU A 1 116 ? 10.765 4.352 -1.711 1.00 87.00 116 GLU A O 1
ATOM 892 N N . PRO A 1 117 ? 10.243 4.694 0.441 1.00 75.38 117 PRO A N 1
ATOM 893 C CA . PRO A 1 117 ? 10.640 6.097 0.417 1.00 75.38 117 PRO A CA 1
ATOM 894 C C . PRO A 1 117 ? 12.120 6.283 0.041 1.00 75.38 117 PRO A C 1
ATOM 896 O O . PRO A 1 117 ? 13.012 5.853 0.768 1.00 75.38 117 PRO A O 1
ATOM 899 N N . GLY A 1 118 ? 12.396 7.008 -1.048 1.00 65.19 118 GLY A N 1
ATOM 900 C CA . GLY A 1 118 ? 13.783 7.293 -1.462 1.00 65.19 118 GLY A CA 1
ATOM 901 C C . GLY A 1 118 ? 13.966 8.200 -2.683 1.00 65.19 118 GLY A C 1
ATOM 902 O O . GLY A 1 118 ? 15.090 8.586 -2.993 1.00 65.19 118 GLY A O 1
ATOM 903 N N . GLY A 1 119 ? 12.877 8.581 -3.357 1.00 69.38 119 GLY A N 1
ATOM 904 C CA . GLY A 1 119 ? 12.897 9.454 -4.539 1.00 69.38 119 GLY A CA 1
ATOM 905 C C . GLY A 1 119 ? 11.582 9.425 -5.321 1.00 69.38 119 GLY A C 1
ATOM 906 O O . GLY A 1 119 ? 11.210 10.421 -5.928 1.00 69.38 119 GLY A O 1
ATOM 907 N N . ALA A 1 120 ? 10.847 8.322 -5.205 1.00 82.44 120 ALA A N 1
ATOM 908 C CA . ALA A 1 120 ? 9.434 8.198 -5.528 1.00 82.44 120 ALA A CA 1
ATOM 909 C C . ALA A 1 120 ? 8.698 7.640 -4.303 1.00 82.44 120 ALA A C 1
ATOM 911 O O . ALA A 1 120 ? 9.332 7.226 -3.323 1.00 82.44 120 ALA A O 1
ATOM 912 N N . ARG A 1 121 ? 7.373 7.675 -4.349 1.00 86.12 121 ARG A N 1
ATOM 913 C CA . ARG A 1 121 ? 6.501 6.947 -3.437 1.00 86.12 121 ARG A CA 1
ATOM 914 C C . ARG A 1 121 ? 5.409 6.315 -4.298 1.00 86.12 121 ARG A C 1
ATOM 916 O O . ARG A 1 121 ? 5.086 6.854 -5.359 1.00 86.12 121 ARG A O 1
ATOM 923 N N . MET A 1 122 ? 4.949 5.146 -3.870 1.00 91.94 122 MET A N 1
ATOM 924 C CA . MET A 1 122 ? 3.679 4.566 -4.291 1.00 91.94 122 MET A CA 1
ATOM 925 C C . MET A 1 122 ? 3.260 3.565 -3.220 1.00 91.94 122 MET A C 1
ATOM 927 O O . MET A 1 122 ? 4.122 2.845 -2.715 1.00 91.94 122 MET A O 1
ATOM 931 N N . ASP A 1 123 ? 1.981 3.499 -2.867 1.00 94.94 123 ASP A N 1
ATOM 932 C CA . ASP A 1 123 ? 1.459 2.457 -1.978 1.00 94.94 123 ASP A CA 1
ATOM 933 C C . ASP A 1 123 ? 0.017 2.112 -2.360 1.00 94.94 123 ASP A C 1
ATOM 935 O O . ASP A 1 123 ? -0.956 2.595 -1.779 1.00 94.94 123 ASP A O 1
ATOM 939 N N . VAL A 1 124 ? -0.113 1.326 -3.426 1.00 96.50 124 VAL A N 1
ATOM 940 C CA . VAL A 1 124 ? -1.392 1.001 -4.049 1.00 96.50 124 VAL A CA 1
ATOM 941 C C . VAL A 1 124 ? -1.794 -0.431 -3.726 1.00 96.50 124 VAL A C 1
ATOM 943 O O . VAL A 1 124 ? -1.042 -1.383 -3.937 1.00 96.50 124 VAL A O 1
ATOM 946 N N . HIS A 1 125 ? -3.046 -0.586 -3.306 1.00 97.81 125 HIS A N 1
ATOM 947 C CA . HIS A 1 125 ? -3.682 -1.866 -3.037 1.00 97.81 125 HIS A CA 1
ATOM 948 C C . HIS A 1 125 ? -4.931 -2.070 -3.895 1.00 97.81 125 HIS A C 1
ATOM 950 O O . HIS A 1 125 ? -5.790 -1.193 -4.026 1.00 97.81 125 HIS A O 1
ATOM 956 N N . TYR A 1 126 ? -5.080 -3.283 -4.421 1.00 98.31 126 TYR A N 1
ATOM 957 C CA . TYR A 1 126 ? -6.264 -3.736 -5.143 1.00 98.31 126 TYR A CA 1
ATOM 958 C C . TYR A 1 126 ? -6.914 -4.913 -4.415 1.00 98.31 126 TYR A C 1
ATOM 960 O O . TYR A 1 126 ? -6.472 -6.061 -4.522 1.00 98.31 126 TYR A O 1
ATOM 968 N N . ILE A 1 127 ? -8.014 -4.637 -3.714 1.00 98.12 127 ILE A N 1
ATOM 969 C CA . ILE A 1 127 ? -8.787 -5.647 -2.986 1.00 98.12 127 ILE A CA 1
ATOM 970 C C . ILE A 1 127 ? -9.861 -6.237 -3.897 1.00 98.12 127 ILE A C 1
ATOM 972 O O . ILE A 1 127 ? -10.773 -5.526 -4.330 1.00 98.12 127 ILE A O 1
ATOM 976 N N . ARG A 1 128 ? -9.781 -7.543 -4.186 1.00 98.44 128 ARG A N 1
ATOM 977 C CA . ARG A 1 128 ? -10.704 -8.226 -5.113 1.00 98.44 128 ARG A CA 1
ATOM 978 C C . ARG A 1 128 ? -11.238 -9.553 -4.603 1.00 98.44 128 ARG A C 1
ATOM 980 O O . ARG A 1 128 ? -10.590 -10.277 -3.848 1.00 98.44 128 ARG A O 1
ATOM 987 N N . GLY A 1 129 ? -12.428 -9.898 -5.086 1.00 98.25 129 GLY A N 1
ATOM 988 C CA . GLY A 1 129 ? -13.114 -11.152 -4.793 1.00 98.25 129 GLY A CA 1
ATOM 989 C C . GLY A 1 129 ? -12.734 -12.280 -5.753 1.00 98.25 129 GLY A C 1
ATOM 990 O O . GLY A 1 129 ? -13.052 -13.442 -5.503 1.00 98.25 129 GLY A O 1
ATOM 991 N N . SER A 1 130 ? -12.037 -11.979 -6.850 1.00 98.56 130 SER A N 1
ATOM 992 C CA . SER A 1 130 ? -11.616 -12.985 -7.821 1.00 98.56 130 SER A CA 1
ATOM 993 C C . SER A 1 130 ? -10.213 -12.743 -8.373 1.00 98.56 130 SER A C 1
ATOM 995 O O . SER A 1 130 ? -9.733 -11.617 -8.485 1.00 98.56 130 SER A O 1
ATOM 997 N N . LEU A 1 131 ? -9.559 -13.833 -8.785 1.00 98.50 131 LEU A N 1
ATOM 998 C CA . LEU A 1 131 ? -8.259 -13.762 -9.452 1.00 98.50 131 LEU A CA 1
ATOM 999 C C . LEU A 1 131 ? -8.366 -13.118 -10.845 1.00 98.50 131 LEU A C 1
ATOM 1001 O O . LEU A 1 131 ? -7.393 -12.559 -11.335 1.00 98.50 131 LEU A O 1
ATOM 1005 N N . ALA A 1 132 ? -9.530 -13.198 -11.497 1.00 98.56 132 ALA A N 1
ATOM 1006 C CA . ALA A 1 132 ? -9.748 -12.569 -12.797 1.00 98.56 132 ALA A CA 1
ATOM 1007 C C . ALA A 1 132 ? -9.679 -11.038 -12.699 1.00 98.56 132 ALA A C 1
ATOM 1009 O O . ALA A 1 132 ? -9.035 -10.407 -13.532 1.00 98.56 132 ALA A O 1
ATOM 1010 N N . GLU A 1 133 ? -10.272 -10.455 -11.655 1.00 98.50 133 GLU A N 1
ATOM 1011 C CA . GLU A 1 133 ? -10.178 -9.015 -11.406 1.00 98.50 133 GLU A CA 1
ATOM 1012 C C . GLU A 1 133 ? -8.743 -8.590 -11.078 1.00 98.50 133 GLU A C 1
ATOM 1014 O O . GLU A 1 133 ? -8.258 -7.630 -11.664 1.00 98.50 133 GLU A O 1
ATOM 1019 N N . ILE A 1 134 ? -8.024 -9.351 -10.240 1.00 98.56 134 ILE A N 1
ATOM 1020 C CA . ILE A 1 134 ? -6.599 -9.096 -9.952 1.00 98.56 134 ILE A CA 1
ATOM 1021 C C . ILE A 1 134 ? -5.764 -9.070 -11.234 1.00 98.56 134 ILE A C 1
ATOM 1023 O O . ILE A 1 134 ? -4.938 -8.184 -11.424 1.00 98.56 134 ILE A O 1
ATOM 1027 N N . LYS A 1 135 ? -5.984 -10.031 -12.139 1.00 98.56 135 LYS A N 1
ATOM 1028 C CA . LYS A 1 135 ? -5.294 -10.074 -13.436 1.00 98.56 135 LYS A CA 1
ATOM 1029 C C . LYS A 1 135 ? -5.601 -8.844 -14.285 1.00 98.56 135 LYS A C 1
ATOM 1031 O O . LYS A 1 135 ? -4.699 -8.329 -14.937 1.00 98.56 135 LYS A O 1
ATOM 1036 N N . ALA A 1 136 ? -6.858 -8.405 -14.293 1.00 98.44 136 ALA A N 1
ATOM 1037 C CA . ALA A 1 136 ? -7.283 -7.239 -15.053 1.00 98.44 136 ALA A CA 1
ATOM 1038 C C . ALA A 1 136 ? -6.677 -5.945 -14.497 1.00 98.44 136 ALA A C 1
ATOM 1040 O O . ALA A 1 136 ? -6.220 -5.115 -15.277 1.00 98.44 136 ALA A O 1
ATOM 1041 N N . ASP A 1 137 ? -6.638 -5.782 -13.175 1.00 98.38 137 ASP A N 1
ATOM 1042 C CA . ASP A 1 137 ? -6.058 -4.592 -12.552 1.00 98.38 137 ASP A CA 1
ATOM 1043 C C . ASP A 1 137 ? -4.536 -4.566 -12.685 1.00 98.38 137 ASP A C 1
ATOM 1045 O O . ASP A 1 137 ? -3.992 -3.546 -13.096 1.00 98.38 137 ASP A O 1
ATOM 1049 N N . LEU A 1 138 ? -3.857 -5.706 -12.509 1.00 98.12 138 LEU A N 1
ATOM 1050 C CA . LEU A 1 138 ? -2.423 -5.791 -12.784 1.00 98.12 138 LEU A CA 1
ATOM 1051 C C . LEU A 1 138 ? -2.094 -5.454 -14.244 1.00 98.12 138 LEU A C 1
ATOM 1053 O O . LEU A 1 138 ? -1.117 -4.766 -14.513 1.00 98.12 138 LEU A O 1
ATOM 1057 N N . ALA A 1 139 ? -2.903 -5.922 -15.200 1.00 98.12 139 ALA A N 1
ATOM 1058 C CA . ALA A 1 139 ? -2.690 -5.609 -16.611 1.00 98.12 139 ALA A CA 1
ATOM 1059 C C . ALA A 1 139 ? -2.837 -4.106 -16.905 1.00 98.12 139 ALA A C 1
ATOM 1061 O O . ALA A 1 139 ? -2.081 -3.578 -17.718 1.00 98.12 139 ALA A O 1
ATOM 1062 N N . LYS A 1 140 ? -3.776 -3.411 -16.245 1.00 97.62 140 LYS A N 1
ATOM 1063 C CA . LYS A 1 140 ? -3.908 -1.947 -16.351 1.00 97.62 140 LYS A CA 1
ATOM 1064 C C . LYS A 1 140 ? -2.701 -1.237 -15.743 1.00 97.62 140 LYS A C 1
ATOM 1066 O O . LYS A 1 140 ? -2.166 -0.334 -16.375 1.00 97.62 140 LYS A O 1
ATOM 1071 N N . GLU A 1 141 ? -2.259 -1.675 -14.567 1.00 96.81 141 GLU A N 1
ATOM 1072 C CA . GLU A 1 141 ? -1.111 -1.089 -13.871 1.00 96.81 141 GLU A CA 1
ATOM 1073 C C . GLU A 1 141 ? 0.167 -1.222 -14.709 1.00 96.81 141 GLU A C 1
ATOM 1075 O O . GLU A 1 141 ? 0.870 -0.251 -14.959 1.00 96.81 141 GLU A O 1
ATOM 1080 N N . LEU A 1 142 ? 0.424 -2.413 -15.255 1.00 96.62 142 LEU A N 1
ATOM 1081 C CA . LEU A 1 142 ? 1.593 -2.667 -16.100 1.00 96.62 142 LEU A CA 1
ATOM 1082 C C . LEU A 1 142 ? 1.494 -2.025 -17.496 1.00 96.62 142 LEU A C 1
ATOM 1084 O O . LEU A 1 142 ? 2.499 -1.924 -18.204 1.00 96.62 142 LEU A O 1
ATOM 1088 N N . ALA A 1 143 ? 0.306 -1.581 -17.916 1.00 96.56 143 ALA A N 1
ATOM 1089 C CA . ALA A 1 143 ? 0.153 -0.765 -19.117 1.00 96.56 143 ALA A CA 1
ATOM 1090 C C . ALA A 1 143 ? 0.618 0.686 -18.895 1.00 96.56 143 ALA A C 1
ATOM 1092 O O . ALA A 1 143 ? 0.915 1.371 -19.873 1.00 96.56 143 ALA A O 1
ATOM 1093 N N . ASN A 1 144 ? 0.724 1.146 -17.643 1.00 95.75 144 ASN A N 1
ATOM 1094 C CA . ASN A 1 144 ? 1.235 2.470 -17.307 1.00 95.75 144 ASN A CA 1
ATOM 1095 C C . ASN A 1 144 ? 2.783 2.484 -17.318 1.00 95.75 144 ASN A C 1
ATOM 1097 O O . ASN A 1 144 ? 3.406 1.759 -16.535 1.00 95.75 144 ASN A O 1
ATOM 1101 N N . PRO A 1 145 ? 3.430 3.305 -18.171 1.00 95.00 145 PRO A N 1
ATOM 1102 C CA . PRO A 1 145 ? 4.889 3.430 -18.200 1.00 95.00 145 PRO A CA 1
ATOM 1103 C C . PRO A 1 145 ? 5.513 3.851 -16.863 1.00 95.00 145 PRO A C 1
ATOM 1105 O O . PRO A 1 145 ? 6.619 3.406 -16.558 1.00 95.00 145 PRO A O 1
ATOM 1108 N N . ASP A 1 146 ? 4.812 4.658 -16.059 1.00 92.44 146 ASP A N 1
ATOM 1109 C CA . ASP A 1 146 ? 5.324 5.154 -14.773 1.00 92.44 146 ASP A CA 1
ATOM 1110 C C . ASP A 1 146 ? 5.553 3.989 -13.796 1.00 92.44 146 ASP A C 1
ATOM 1112 O O . ASP A 1 146 ? 6.584 3.900 -13.128 1.00 92.44 146 ASP A O 1
ATOM 1116 N N . CYS A 1 147 ? 4.635 3.021 -13.791 1.00 93.50 147 CYS A N 1
ATOM 1117 C CA . CYS A 1 147 ? 4.746 1.818 -12.978 1.00 93.50 147 CYS A CA 1
ATOM 1118 C C . CYS A 1 147 ? 5.971 1.006 -13.420 1.00 93.50 147 CYS A C 1
ATOM 1120 O O . CYS A 1 147 ? 6.857 0.691 -12.623 1.00 93.50 147 CYS A O 1
ATOM 1122 N N . LEU A 1 148 ? 6.117 0.750 -14.719 1.00 94.00 148 LEU A N 1
ATOM 1123 C CA . LEU A 1 148 ? 7.278 0.016 -15.228 1.00 94.00 148 LEU A CA 1
ATOM 1124 C C . LEU A 1 148 ? 8.612 0.687 -14.907 1.00 94.00 148 LEU A C 1
ATOM 1126 O O . LEU A 1 148 ? 9.592 -0.011 -14.632 1.00 94.00 148 LEU A O 1
ATOM 1130 N N . TYR A 1 149 ? 8.637 2.017 -14.902 1.00 93.69 149 TYR A N 1
ATOM 1131 C CA . TYR A 1 149 ? 9.792 2.776 -14.456 1.00 93.69 149 TYR A CA 1
ATOM 1132 C C . TYR A 1 149 ? 10.098 2.493 -12.973 1.00 93.69 149 TYR A C 1
ATOM 1134 O O . TYR A 1 149 ? 11.233 2.156 -12.635 1.00 93.69 149 TYR A O 1
ATOM 1142 N N . TYR A 1 150 ? 9.097 2.487 -12.090 1.00 94.06 150 TYR A N 1
ATOM 1143 C CA . TYR A 1 150 ? 9.305 2.123 -10.683 1.00 94.06 150 TYR A CA 1
ATOM 1144 C C . TYR A 1 150 ? 9.779 0.676 -10.477 1.00 94.06 150 TYR A C 1
ATOM 1146 O O . TYR A 1 150 ? 10.671 0.437 -9.662 1.00 94.06 150 TYR A O 1
ATOM 1154 N N . LEU A 1 151 ? 9.256 -0.290 -11.238 1.00 94.19 151 LEU A N 1
ATOM 1155 C CA . LEU A 1 151 ? 9.730 -1.682 -11.183 1.00 94.19 151 LEU A CA 1
ATOM 1156 C C . LEU A 1 151 ? 11.199 -1.806 -11.594 1.00 94.19 151 LEU A C 1
ATOM 1158 O O . LEU A 1 151 ? 11.958 -2.564 -10.994 1.00 94.19 151 LEU A O 1
ATOM 1162 N N . CYS A 1 152 ? 11.602 -1.072 -12.629 1.00 93.50 152 CYS A N 1
ATOM 1163 C CA . CYS A 1 152 ? 12.937 -1.177 -13.203 1.00 93.50 152 CYS A CA 1
ATOM 1164 C C . CYS A 1 152 ? 14.008 -0.391 -12.425 1.00 93.50 152 CYS A C 1
ATOM 1166 O O . CYS A 1 152 ? 15.132 -0.872 -12.303 1.00 93.50 152 CYS A O 1
ATOM 1168 N N . TRP A 1 153 ? 13.690 0.799 -11.903 1.00 91.00 153 TRP A N 1
ATOM 1169 C CA . TRP A 1 153 ? 14.687 1.697 -11.292 1.00 91.00 153 TRP A CA 1
ATOM 1170 C C . TRP A 1 153 ? 14.552 1.866 -9.780 1.00 91.00 153 TRP A C 1
ATOM 1172 O O . TRP A 1 153 ? 15.544 2.171 -9.123 1.00 91.00 153 TRP A O 1
ATOM 1182 N N . TYR A 1 154 ? 13.363 1.644 -9.218 1.00 90.81 154 TYR A N 1
ATOM 1183 C CA . TYR A 1 154 ? 13.101 1.866 -7.791 1.00 90.81 154 TYR A CA 1
ATOM 1184 C C . TYR A 1 154 ? 12.908 0.573 -6.999 1.00 90.81 154 TYR A C 1
ATOM 1186 O O . TYR A 1 154 ? 12.716 0.630 -5.788 1.00 90.81 154 TYR A O 1
A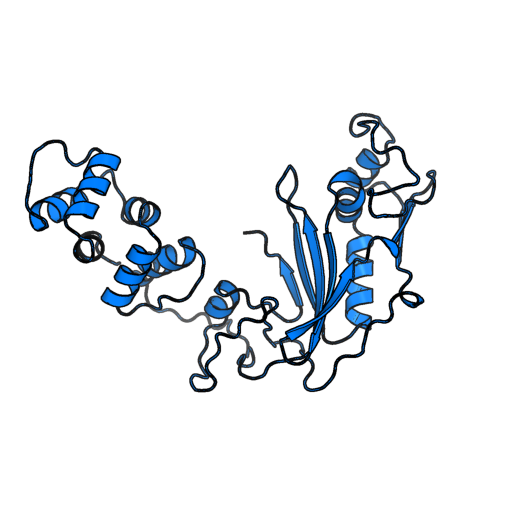TOM 1194 N N . GLY A 1 155 ? 12.974 -0.588 -7.662 1.00 91.06 155 GLY A N 1
ATOM 1195 C CA . GLY A 1 155 ? 12.778 -1.880 -7.009 1.00 91.06 155 GLY A CA 1
ATOM 1196 C C . GLY A 1 155 ? 11.400 -1.988 -6.361 1.00 91.06 155 GLY A C 1
ATOM 1197 O O . GLY A 1 155 ? 11.298 -2.489 -5.245 1.00 91.06 155 GLY A O 1
ATOM 1198 N N . ALA A 1 156 ? 10.369 -1.463 -7.035 1.00 95.00 156 ALA A N 1
ATOM 1199 C CA . ALA A 1 156 ? 8.999 -1.493 -6.537 1.00 95.00 156 ALA A CA 1
ATOM 1200 C C . ALA A 1 156 ? 8.598 -2.901 -6.078 1.00 95.00 156 ALA A C 1
ATOM 1202 O O . ALA A 1 156 ? 8.887 -3.881 -6.753 1.00 95.00 156 ALA A O 1
ATOM 1203 N N . THR A 1 157 ? 7.894 -3.006 -4.960 1.00 95.81 157 THR A N 1
ATOM 1204 C CA . THR A 1 157 ? 7.251 -4.240 -4.522 1.00 95.81 157 THR A CA 1
ATOM 1205 C C . THR A 1 157 ? 6.049 -4.526 -5.414 1.00 95.81 157 THR A C 1
ATOM 1207 O O . THR A 1 157 ? 5.221 -3.650 -5.650 1.00 95.81 157 THR A O 1
ATOM 1210 N N . LEU A 1 158 ? 5.923 -5.776 -5.861 1.00 97.38 158 LEU A N 1
ATOM 1211 C CA . LEU A 1 158 ? 4.776 -6.271 -6.613 1.00 97.38 158 LEU A CA 1
ATOM 1212 C C . LEU A 1 158 ? 4.359 -7.627 -6.046 1.00 97.38 158 LEU A C 1
ATOM 1214 O O . LEU A 1 158 ? 4.986 -8.658 -6.315 1.00 97.38 158 LEU A O 1
ATOM 1218 N N . SER A 1 159 ? 3.314 -7.621 -5.223 1.00 97.75 159 SER A N 1
ATOM 1219 C CA . SER A 1 159 ? 2.962 -8.752 -4.365 1.00 97.75 159 SER A CA 1
ATOM 1220 C C . SER A 1 159 ? 1.484 -9.128 -4.495 1.00 97.75 159 SER A C 1
ATOM 1222 O O . SER A 1 159 ? 0.618 -8.280 -4.675 1.00 97.75 159 SER A O 1
ATOM 1224 N N . LEU A 1 160 ? 1.181 -10.429 -4.430 1.00 98.44 160 LEU A N 1
ATOM 1225 C CA . LEU A 1 160 ? -0.189 -10.942 -4.350 1.00 98.44 160 LEU A CA 1
ATOM 1226 C C . LEU A 1 160 ? -0.403 -11.665 -3.019 1.00 98.44 160 LEU A C 1
ATOM 1228 O O . LEU A 1 160 ? 0.119 -12.761 -2.784 1.00 98.44 160 LEU A O 1
ATOM 1232 N N . GLY A 1 161 ? -1.213 -11.074 -2.150 1.00 98.00 161 GLY A N 1
ATOM 1233 C CA . GLY A 1 161 ? -1.734 -11.681 -0.935 1.00 98.00 161 GLY A CA 1
ATOM 1234 C C . GLY A 1 161 ? -3.013 -12.482 -1.185 1.00 98.00 161 GLY A C 1
ATOM 1235 O O . GLY A 1 161 ? -3.901 -12.067 -1.928 1.00 98.00 161 GLY A O 1
ATOM 1236 N N . VAL A 1 162 ? -3.134 -13.638 -0.526 1.00 98.12 162 VAL A N 1
ATOM 1237 C CA . VAL A 1 162 ? -4.393 -14.391 -0.446 1.00 98.12 162 VAL A CA 1
ATOM 1238 C C . VAL A 1 162 ? -4.867 -14.410 0.994 1.00 98.12 162 VAL A C 1
ATOM 1240 O O . VAL A 1 162 ? -4.201 -14.986 1.860 1.00 98.12 162 VAL A O 1
ATOM 1243 N N . TYR A 1 163 ? -6.042 -13.840 1.228 1.00 97.25 163 TYR A N 1
ATOM 1244 C CA . TYR A 1 163 ? -6.669 -13.762 2.536 1.00 97.25 163 TYR A CA 1
ATOM 1245 C C . TYR A 1 163 ? -7.880 -14.692 2.592 1.00 97.25 163 TYR A C 1
ATOM 1247 O O . TYR A 1 163 ? -8.755 -14.663 1.728 1.00 97.25 163 TYR A O 1
ATOM 1255 N N . GLN A 1 164 ? -7.938 -15.542 3.614 1.00 96.56 164 GLN A N 1
ATOM 1256 C CA . GLN A 1 164 ? -9.068 -16.428 3.880 1.00 96.56 164 GLN A CA 1
ATOM 1257 C C . GLN A 1 164 ? -9.663 -16.054 5.228 1.00 96.56 164 GLN A C 1
ATOM 1259 O O . GLN A 1 164 ? -8.971 -16.127 6.243 1.00 96.56 164 GLN A O 1
ATOM 1264 N N . ARG A 1 165 ? -10.941 -15.663 5.245 1.00 93.81 165 ARG A N 1
ATOM 1265 C CA . ARG A 1 165 ? -11.644 -15.226 6.462 1.00 93.81 165 ARG A CA 1
ATOM 1266 C C . ARG A 1 165 ? -10.834 -14.187 7.252 1.00 93.81 165 ARG A C 1
ATOM 1268 O O . ARG A 1 165 ? -10.645 -14.326 8.458 1.00 93.81 165 ARG A O 1
ATOM 1275 N N . GLY A 1 166 ? -10.328 -13.171 6.555 1.00 91.81 166 GLY A N 1
ATOM 1276 C CA . GLY A 1 166 ? -9.582 -12.053 7.135 1.00 91.81 166 GLY A CA 1
ATOM 1277 C C . GLY A 1 166 ? -8.137 -12.353 7.539 1.00 91.81 166 GLY A C 1
ATOM 1278 O O . GLY A 1 166 ? -7.517 -11.495 8.155 1.00 91.81 166 GLY A O 1
ATOM 1279 N N . PHE A 1 167 ? -7.595 -13.533 7.218 1.00 93.06 167 PHE A N 1
ATOM 1280 C CA . PHE A 1 167 ? -6.209 -13.900 7.524 1.00 93.06 167 PHE A CA 1
ATOM 1281 C C . PHE A 1 167 ? -5.402 -14.169 6.261 1.00 93.06 167 PHE A C 1
ATOM 1283 O O . PHE A 1 167 ? -5.842 -14.943 5.408 1.00 93.06 167 PHE A O 1
ATOM 1290 N N . ARG A 1 168 ? -4.190 -13.613 6.170 1.00 95.62 168 ARG A N 1
ATOM 1291 C CA . ARG A 1 168 ? -3.258 -13.908 5.075 1.00 95.62 168 ARG A CA 1
ATOM 1292 C C . ARG A 1 168 ? -2.788 -15.358 5.179 1.00 95.62 168 ARG A C 1
ATOM 1294 O O . ARG A 1 168 ? -2.056 -15.715 6.096 1.00 95.62 168 ARG A O 1
ATOM 1301 N N . VAL A 1 169 ? -3.202 -16.200 4.235 1.00 96.44 169 VAL A N 1
ATOM 1302 C CA . VAL A 1 169 ? -2.791 -17.616 4.177 1.00 96.44 169 VAL A CA 1
ATOM 1303 C C . VAL A 1 169 ? -1.651 -17.856 3.198 1.00 96.44 169 VAL A C 1
ATOM 1305 O O . VAL A 1 169 ? -0.991 -18.892 3.260 1.00 96.44 169 VAL A O 1
ATOM 1308 N N . ARG A 1 170 ? -1.444 -16.935 2.251 1.00 97.12 170 ARG A N 1
ATOM 1309 C CA . ARG A 1 170 ? -0.371 -17.031 1.263 1.00 97.12 170 ARG A CA 1
ATOM 1310 C C . ARG A 1 170 ? 0.033 -15.656 0.745 1.00 97.12 170 ARG A C 1
ATOM 1312 O O . ARG A 1 170 ? -0.771 -14.727 0.733 1.00 97.12 170 ARG A O 1
ATOM 1319 N N . ALA A 1 171 ? 1.279 -15.567 0.307 1.00 97.06 171 ALA A N 1
ATOM 1320 C CA . ALA A 1 171 ? 1.882 -14.420 -0.348 1.00 97.06 171 ALA A CA 1
ATOM 1321 C C . ALA A 1 171 ? 2.658 -14.915 -1.568 1.00 97.06 171 ALA A C 1
ATOM 1323 O O . ALA A 1 171 ? 3.265 -15.989 -1.507 1.00 97.06 171 ALA A O 1
ATOM 1324 N N . PHE A 1 172 ? 2.636 -14.147 -2.648 1.00 97.88 172 PHE A N 1
ATOM 1325 C CA . PHE A 1 172 ? 3.437 -14.396 -3.836 1.00 97.88 172 PHE A CA 1
ATOM 1326 C C . PHE A 1 172 ? 4.172 -13.117 -4.211 1.00 97.88 172 PHE A C 1
ATOM 1328 O O . PHE A 1 172 ? 3.542 -12.070 -4.328 1.00 97.88 172 PHE A O 1
ATOM 1335 N N . ASP A 1 173 ? 5.478 -13.226 -4.419 1.00 97.12 173 ASP A N 1
ATOM 1336 C CA . ASP A 1 173 ? 6.245 -12.228 -5.155 1.00 97.12 173 ASP A CA 1
ATOM 1337 C C . ASP A 1 173 ? 6.012 -12.465 -6.653 1.00 97.12 173 ASP A C 1
ATOM 1339 O O . ASP A 1 173 ? 6.196 -13.584 -7.146 1.00 97.12 173 ASP A O 1
ATOM 1343 N N . LEU A 1 174 ? 5.537 -11.443 -7.364 1.00 97.88 174 LEU A N 1
ATOM 1344 C CA . LEU A 1 174 ? 5.211 -11.557 -8.783 1.00 97.88 174 LEU A CA 1
ATOM 1345 C C . LEU A 1 174 ? 6.410 -11.266 -9.692 1.00 97.88 174 LEU A C 1
ATOM 1347 O O . LEU A 1 174 ? 6.358 -11.640 -10.866 1.00 97.88 174 LEU A O 1
ATOM 1351 N N . HIS A 1 175 ? 7.502 -10.691 -9.176 1.00 97.44 175 HIS A N 1
ATOM 1352 C CA . HIS A 1 175 ? 8.685 -10.348 -9.972 1.00 97.44 175 HIS A CA 1
ATOM 1353 C C . HIS A 1 175 ? 9.239 -11.523 -10.787 1.00 97.44 175 HIS A C 1
ATOM 1355 O O . HIS A 1 175 ? 9.350 -11.388 -12.009 1.00 97.44 175 HIS A O 1
ATOM 1361 N N . PRO A 1 176 ? 9.487 -12.717 -10.207 1.00 97.81 176 PRO A N 1
ATOM 1362 C CA . PRO A 1 176 ? 10.071 -13.836 -10.954 1.00 97.81 176 PRO A CA 1
ATOM 1363 C C . PRO A 1 176 ? 9.179 -14.370 -12.082 1.00 97.81 176 PRO A C 1
ATOM 1365 O O . PRO A 1 176 ? 9.604 -15.200 -12.888 1.00 97.81 176 PRO A O 1
ATOM 1368 N N . HIS A 1 177 ? 7.921 -13.934 -12.113 1.00 98.06 177 HIS A N 1
ATOM 1369 C CA . HIS A 1 177 ? 6.915 -14.349 -13.076 1.00 98.06 177 HIS A CA 1
ATOM 1370 C C . HIS A 1 177 ? 6.608 -13.268 -14.114 1.00 98.06 177 HIS A C 1
ATOM 1372 O O . HIS A 1 177 ? 5.868 -13.559 -15.053 1.00 98.06 177 HIS A O 1
ATOM 1378 N N . LEU A 1 178 ? 7.169 -12.065 -13.962 1.00 98.19 178 LEU A N 1
ATOM 1379 C CA . LEU A 1 178 ? 6.966 -10.922 -14.840 1.00 98.19 178 LEU A CA 1
ATOM 1380 C C . LEU A 1 178 ? 8.038 -10.876 -15.938 1.00 98.19 178 LEU A C 1
ATOM 1382 O O . LEU A 1 178 ? 9.237 -11.001 -15.684 1.00 98.19 178 LEU A O 1
ATOM 1386 N N . THR A 1 179 ? 7.604 -10.678 -17.180 1.00 98.31 179 THR A N 1
ATOM 1387 C CA . THR A 1 179 ? 8.471 -10.369 -18.322 1.00 98.31 179 THR A CA 1
ATOM 1388 C C . THR A 1 179 ? 7.984 -9.092 -18.985 1.00 98.31 179 THR A C 1
ATOM 1390 O O . THR A 1 179 ? 6.847 -9.026 -19.446 1.00 98.31 179 THR A O 1
ATOM 1393 N N . LEU A 1 180 ? 8.861 -8.096 -19.060 1.00 97.69 180 LEU A N 1
ATOM 1394 C CA . LEU A 1 180 ? 8.625 -6.831 -19.739 1.00 97.69 180 LEU A CA 1
ATOM 1395 C C . LEU A 1 180 ? 9.331 -6.854 -21.098 1.00 97.69 180 LEU A C 1
ATOM 1397 O O . LEU A 1 180 ? 10.510 -7.189 -21.199 1.00 97.69 180 LEU A O 1
ATOM 1401 N N . ARG A 1 181 ? 8.618 -6.497 -22.162 1.00 97.62 181 ARG A N 1
ATOM 1402 C CA . ARG A 1 181 ? 9.185 -6.313 -23.500 1.00 97.62 181 ARG A CA 1
ATOM 1403 C C . ARG A 1 181 ? 8.973 -4.883 -23.934 1.00 97.62 181 ARG A C 1
ATOM 1405 O O . ARG A 1 181 ? 7.853 -4.384 -23.894 1.00 97.62 181 ARG A O 1
ATOM 1412 N N . VAL A 1 182 ? 10.055 -4.267 -24.373 1.00 95.38 182 VAL A N 1
ATOM 1413 C CA . VAL A 1 182 ? 10.097 -2.889 -24.838 1.00 95.38 182 VAL A CA 1
ATOM 1414 C C . VAL A 1 182 ? 10.610 -2.907 -26.272 1.00 95.38 182 VAL A C 1
ATOM 1416 O O . VAL A 1 182 ? 11.605 -3.577 -26.556 1.00 95.38 182 VAL A O 1
ATOM 1419 N N . ASP A 1 183 ? 9.932 -2.204 -27.178 1.00 94.75 183 ASP A N 1
ATOM 1420 C CA . ASP A 1 183 ? 10.327 -2.146 -28.589 1.00 94.75 183 ASP A CA 1
ATOM 1421 C C . ASP A 1 183 ? 11.793 -1.700 -28.731 1.00 94.75 183 ASP A C 1
ATOM 1423 O O . ASP A 1 183 ? 12.179 -0.633 -28.260 1.00 94.75 183 ASP A O 1
ATOM 1427 N N . GLY A 1 184 ? 12.615 -2.509 -29.406 1.00 92.12 184 GLY A N 1
ATOM 1428 C CA . GLY A 1 184 ? 14.026 -2.195 -29.662 1.00 92.12 184 GLY A CA 1
ATOM 1429 C C . GLY A 1 184 ? 15.007 -2.606 -28.559 1.00 92.12 184 GLY A C 1
ATOM 1430 O O . GLY A 1 184 ? 16.210 -2.428 -28.742 1.00 92.12 184 GLY A O 1
ATOM 1431 N N . PHE A 1 185 ? 14.536 -3.208 -27.464 1.00 92.69 185 PHE A N 1
ATOM 1432 C CA . PHE A 1 185 ? 15.384 -3.648 -26.354 1.00 92.69 185 PHE A CA 1
ATOM 1433 C C . PHE A 1 185 ? 15.218 -5.146 -26.065 1.00 92.69 185 PHE A C 1
ATOM 1435 O O . PHE A 1 185 ? 14.189 -5.741 -26.406 1.00 92.69 185 PHE A O 1
ATOM 1442 N N . PRO A 1 186 ? 16.218 -5.800 -25.443 1.00 95.00 186 PRO A N 1
ATOM 1443 C CA . PRO A 1 186 ? 16.047 -7.165 -24.967 1.00 95.00 186 PRO A CA 1
ATOM 1444 C C . PRO A 1 186 ? 14.921 -7.249 -23.929 1.00 95.00 186 PRO A C 1
ATOM 1446 O O . PRO A 1 186 ? 14.635 -6.286 -23.219 1.00 95.00 186 PRO A O 1
ATOM 1449 N N . ALA A 1 187 ? 14.291 -8.420 -23.823 1.00 96.88 187 ALA A N 1
ATOM 1450 C CA . ALA A 1 187 ? 13.276 -8.651 -22.802 1.00 96.88 187 ALA A CA 1
ATOM 1451 C C . ALA A 1 187 ? 13.872 -8.479 -21.397 1.00 96.88 187 ALA A C 1
ATOM 1453 O O . ALA A 1 187 ? 14.939 -9.021 -21.095 1.00 96.88 187 ALA A O 1
ATOM 1454 N N . ILE A 1 188 ? 13.151 -7.756 -20.545 1.00 96.75 188 ILE A N 1
ATOM 1455 C CA . ILE A 1 188 ? 13.504 -7.510 -19.155 1.00 96.75 188 ILE A CA 1
ATOM 1456 C C . ILE A 1 188 ? 12.778 -8.533 -18.279 1.00 96.75 188 ILE A C 1
ATOM 1458 O O . ILE A 1 188 ? 11.563 -8.712 -18.371 1.00 96.75 188 ILE A O 1
ATOM 1462 N N . THR A 1 189 ? 13.528 -9.214 -17.419 1.00 97.25 189 THR A N 1
ATOM 1463 C CA . THR A 1 189 ? 13.003 -10.176 -16.434 1.00 97.25 189 THR A CA 1
ATOM 1464 C C . THR A 1 189 ? 13.453 -9.778 -15.041 1.00 97.25 189 THR A C 1
ATOM 1466 O O . THR A 1 189 ? 14.551 -9.242 -14.902 1.00 97.25 189 THR A O 1
ATOM 1469 N N . PHE A 1 190 ? 12.675 -10.097 -14.011 1.00 95.44 190 PHE A N 1
ATOM 1470 C CA . PHE A 1 190 ? 12.981 -9.695 -12.639 1.00 95.44 190 PHE A CA 1
ATOM 1471 C C . PHE A 1 190 ? 13.394 -10.913 -11.813 1.00 95.44 190 PHE A C 1
ATOM 1473 O O . PHE A 1 190 ? 12.720 -11.941 -11.817 1.00 95.44 190 PHE A O 1
ATOM 1480 N N . GLY A 1 191 ? 14.539 -10.826 -11.141 1.00 91.50 191 GLY A N 1
ATOM 1481 C CA . GLY A 1 191 ? 15.034 -11.870 -10.247 1.00 91.50 191 GLY A CA 1
ATOM 1482 C C . GLY A 1 191 ? 15.393 -11.314 -8.868 1.00 91.50 191 GLY A C 1
ATOM 1483 O O . GLY A 1 191 ? 15.233 -10.122 -8.633 1.00 91.50 191 GLY A O 1
ATOM 1484 N N . PRO A 1 192 ? 15.941 -12.154 -7.971 1.00 89.12 192 PRO A N 1
ATOM 1485 C CA . PRO A 1 192 ? 16.333 -11.730 -6.622 1.00 89.12 192 PRO A CA 1
ATOM 1486 C C . PRO A 1 192 ? 17.358 -10.586 -6.593 1.00 89.12 192 PRO A C 1
ATOM 1488 O O . PRO A 1 192 ? 17.385 -9.807 -5.654 1.00 89.12 192 PRO A O 1
ATOM 1491 N N . GLU A 1 193 ? 18.180 -10.482 -7.641 1.00 89.56 193 GLU A N 1
ATOM 1492 C CA . GLU A 1 193 ? 19.198 -9.432 -7.811 1.00 89.56 193 GLU A CA 1
ATOM 1493 C C . GLU A 1 193 ? 18.651 -8.188 -8.541 1.00 89.56 193 GLU A C 1
ATOM 1495 O O . GLU A 1 193 ? 19.425 -7.353 -9.001 1.00 89.56 193 GLU A O 1
ATOM 1500 N N . GLY A 1 194 ? 17.331 -8.098 -8.734 1.00 90.00 194 GLY A N 1
ATOM 1501 C CA . GLY A 1 194 ? 16.678 -7.036 -9.496 1.00 90.00 194 GLY A CA 1
ATOM 1502 C C . GLY A 1 194 ? 16.450 -7.369 -10.980 1.00 90.00 194 GLY A C 1
ATOM 1503 O O . GLY A 1 194 ? 16.484 -8.544 -11.385 1.00 90.00 194 GLY A O 1
ATOM 1504 N N . PRO A 1 195 ? 16.152 -6.348 -11.805 1.00 93.06 195 PRO A N 1
ATOM 1505 C CA . PRO A 1 195 ? 15.847 -6.524 -13.218 1.00 93.06 195 PRO A CA 1
ATOM 1506 C C . PRO A 1 195 ? 17.093 -6.900 -14.034 1.00 93.06 195 PRO A C 1
ATOM 1508 O O . PRO A 1 195 ? 18.213 -6.465 -13.773 1.00 93.06 195 PRO A O 1
ATOM 1511 N N . ARG A 1 196 ? 16.896 -7.742 -15.050 1.00 93.25 196 ARG A N 1
ATOM 1512 C CA . ARG A 1 196 ? 17.932 -8.285 -15.942 1.00 93.25 196 ARG A CA 1
ATOM 1513 C C . ARG A 1 196 ? 17.492 -8.163 -17.392 1.00 93.25 196 ARG A C 1
ATOM 1515 O O . ARG A 1 196 ? 16.299 -8.159 -17.660 1.00 93.25 196 ARG A O 1
ATOM 1522 N N . GLY A 1 197 ? 18.451 -8.149 -18.316 1.00 89.94 197 GLY A N 1
ATOM 1523 C CA . GLY A 1 197 ? 18.204 -8.032 -19.762 1.00 89.94 197 GLY A CA 1
ATOM 1524 C C . GLY A 1 197 ? 18.471 -6.632 -20.318 1.00 89.94 197 GLY A C 1
ATOM 1525 O O . GLY A 1 197 ? 18.678 -6.482 -21.517 1.00 89.94 197 GLY A O 1
ATOM 1526 N N . TYR A 1 198 ? 18.575 -5.631 -19.445 1.00 87.75 198 TYR A N 1
ATOM 1527 C CA . TYR A 1 198 ? 18.995 -4.273 -19.768 1.00 87.75 198 TYR A CA 1
ATOM 1528 C C . TYR A 1 198 ? 20.057 -3.804 -18.764 1.00 87.75 198 TYR A C 1
ATOM 1530 O O . TYR A 1 198 ? 20.080 -4.269 -17.623 1.00 87.75 198 TYR A O 1
ATOM 1538 N N . ASP A 1 199 ? 20.966 -2.929 -19.194 1.00 83.00 199 ASP A N 1
ATOM 1539 C CA . ASP A 1 199 ? 21.991 -2.341 -18.325 1.00 83.00 199 ASP A CA 1
ATOM 1540 C C . ASP A 1 199 ? 21.420 -1.115 -17.603 1.00 83.00 199 ASP A C 1
ATOM 1542 O O . ASP A 1 199 ? 21.490 0.008 -18.097 1.00 83.00 199 ASP A O 1
ATOM 1546 N N . PHE A 1 200 ? 20.848 -1.344 -16.421 1.00 79.12 200 PHE A N 1
ATOM 1547 C CA . PHE A 1 200 ? 20.268 -0.294 -15.575 1.00 79.12 200 PHE A CA 1
ATOM 1548 C C . PHE A 1 200 ? 21.318 0.549 -14.833 1.00 79.12 200 PHE A C 1
ATOM 1550 O O . PHE A 1 200 ? 20.962 1.527 -14.183 1.00 79.12 200 PHE A O 1
ATOM 1557 N N . THR A 1 201 ? 22.609 0.193 -14.906 1.00 72.56 201 THR A N 1
ATOM 1558 C CA . THR A 1 201 ? 23.680 0.919 -14.194 1.00 72.56 201 THR A CA 1
ATOM 1559 C C . THR A 1 201 ? 24.164 2.155 -14.943 1.00 72.56 201 THR A C 1
ATOM 1561 O O . THR A 1 201 ? 24.723 3.077 -14.343 1.00 72.56 201 THR A O 1
ATOM 1564 N N . ARG A 1 202 ? 23.922 2.211 -16.257 1.00 70.25 202 ARG A N 1
ATOM 1565 C CA . ARG A 1 202 ? 24.079 3.438 -17.031 1.00 70.25 202 ARG A CA 1
ATOM 1566 C C . ARG A 1 202 ? 22.950 4.370 -16.619 1.00 70.25 202 ARG A C 1
ATOM 1568 O O . ARG A 1 202 ? 21.793 4.118 -16.936 1.00 70.25 202 ARG A O 1
ATOM 1575 N N . TYR A 1 203 ? 23.288 5.418 -15.874 1.00 59.47 203 TYR A N 1
ATOM 1576 C CA . TYR A 1 203 ? 22.365 6.501 -15.540 1.00 59.47 203 TYR A CA 1
ATOM 1577 C C . TYR A 1 203 ? 21.967 7.228 -16.833 1.00 59.47 203 TYR A C 1
ATOM 1579 O O . TYR A 1 203 ? 22.614 8.175 -17.271 1.00 59.47 203 TYR A O 1
ATOM 1587 N N . ASP A 1 204 ? 20.932 6.704 -17.479 1.00 63.12 204 ASP A N 1
ATOM 1588 C CA . ASP A 1 204 ? 20.556 7.004 -18.862 1.00 63.12 204 ASP A CA 1
ATOM 1589 C C . ASP A 1 204 ? 19.400 8.014 -18.941 1.00 63.12 204 ASP A C 1
ATOM 1591 O O . ASP A 1 204 ? 18.938 8.350 -20.026 1.00 63.12 204 ASP A O 1
ATOM 1595 N N . GLU A 1 205 ? 18.914 8.532 -17.807 1.00 62.81 205 GLU A N 1
ATOM 1596 C CA . GLU A 1 205 ? 17.794 9.493 -17.769 1.00 62.81 205 GLU A CA 1
ATOM 1597 C C . GLU A 1 205 ? 18.072 10.760 -18.593 1.00 62.81 205 GLU A C 1
ATOM 1599 O O . GLU A 1 205 ? 17.147 11.408 -19.079 1.00 62.81 205 GLU A O 1
ATOM 1604 N N . GLN A 1 206 ? 19.352 11.094 -18.779 1.00 65.50 206 GLN A N 1
ATOM 1605 C CA . GLN A 1 206 ? 19.794 12.254 -19.550 1.00 65.50 206 GLN A CA 1
ATOM 1606 C C . GLN A 1 206 ? 20.134 11.939 -21.011 1.00 65.50 206 GLN A C 1
ATOM 1608 O O . GLN A 1 206 ? 20.316 12.870 -21.794 1.00 65.50 206 GLN A O 1
ATOM 1613 N N . LEU A 1 207 ? 20.223 10.665 -21.404 1.00 73.19 207 LEU A N 1
ATOM 1614 C CA . LEU A 1 207 ? 20.447 10.307 -22.801 1.00 73.19 207 LEU A CA 1
ATOM 1615 C C . LEU A 1 207 ? 19.121 10.283 -23.555 1.00 73.19 207 LEU A C 1
ATOM 1617 O O . LEU A 1 207 ? 18.174 9.569 -23.213 1.00 73.19 207 LEU A O 1
ATOM 1621 N N . GLU A 1 208 ? 19.070 11.064 -24.629 1.00 74.06 208 GLU A N 1
ATOM 1622 C CA . GLU A 1 208 ? 17.977 10.996 -25.587 1.00 74.06 208 GLU A CA 1
ATOM 1623 C C . GLU A 1 208 ? 17.836 9.570 -26.131 1.00 74.06 208 GLU A C 1
ATOM 1625 O O . GLU A 1 208 ? 18.800 8.957 -26.587 1.00 74.06 208 GLU A O 1
ATOM 1630 N N . GLY A 1 209 ? 16.610 9.046 -26.073 1.00 78.56 209 GLY A N 1
ATOM 1631 C CA . GLY A 1 209 ? 16.295 7.698 -26.536 1.00 78.56 209 GLY A CA 1
ATOM 1632 C C . GLY A 1 209 ? 16.502 6.583 -25.508 1.00 78.56 209 GLY A C 1
ATOM 1633 O O . GLY A 1 209 ? 16.239 5.430 -25.848 1.00 78.56 209 GLY A O 1
ATOM 1634 N N . SER A 1 210 ? 16.893 6.870 -24.263 1.00 87.88 210 SER A N 1
ATOM 1635 C CA . SER A 1 210 ? 16.934 5.841 -23.214 1.00 87.88 210 SER A CA 1
ATOM 1636 C C . SER A 1 210 ?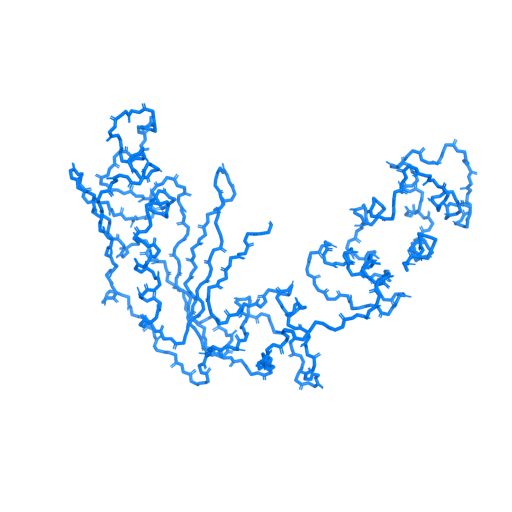 15.549 5.276 -22.884 1.00 87.88 210 SER A C 1
ATOM 1638 O O . SER A 1 210 ? 14.538 5.970 -23.021 1.00 87.88 210 SER A O 1
ATOM 1640 N N . ILE A 1 211 ? 15.485 4.024 -22.405 1.00 89.75 211 ILE A N 1
ATOM 1641 C CA . ILE A 1 211 ? 14.218 3.425 -21.933 1.00 89.75 211 ILE A CA 1
ATOM 1642 C C . ILE A 1 211 ? 13.606 4.291 -20.827 1.00 89.75 211 ILE A C 1
ATOM 1644 O O . ILE A 1 211 ? 12.412 4.576 -20.871 1.00 89.75 211 ILE A O 1
ATOM 1648 N N . ALA A 1 212 ? 14.425 4.734 -19.866 1.00 90.00 212 ALA A N 1
ATOM 1649 C CA . ALA A 1 212 ? 13.986 5.554 -18.740 1.00 90.00 212 ALA A CA 1
ATOM 1650 C C . ALA A 1 212 ? 13.299 6.839 -19.217 1.00 90.00 212 ALA A C 1
ATOM 1652 O O . ALA A 1 212 ? 12.164 7.118 -18.833 1.00 90.00 212 ALA A O 1
ATOM 1653 N N . LYS A 1 213 ? 13.950 7.582 -20.123 1.00 88.88 213 LYS A N 1
ATOM 1654 C CA . LYS A 1 213 ? 13.385 8.807 -20.689 1.00 88.88 213 LYS A CA 1
ATOM 1655 C C . LYS A 1 213 ? 12.110 8.530 -21.481 1.00 88.88 213 LYS A C 1
ATOM 1657 O O . LYS A 1 213 ? 11.129 9.241 -21.308 1.00 88.88 213 LYS A O 1
ATOM 1662 N N . GLN A 1 214 ? 12.090 7.488 -22.312 1.00 91.31 214 GLN A N 1
ATOM 1663 C CA . GLN A 1 214 ? 10.901 7.147 -23.096 1.00 91.31 214 GLN A CA 1
ATOM 1664 C C . GLN A 1 214 ? 9.712 6.705 -22.221 1.00 91.31 214 GLN A C 1
ATOM 1666 O O . GLN A 1 214 ? 8.567 6.986 -22.584 1.00 91.31 214 GLN A O 1
ATOM 1671 N N . MET A 1 215 ? 9.958 6.037 -21.084 1.00 91.38 215 MET A N 1
ATOM 1672 C CA . MET A 1 215 ? 8.924 5.704 -20.094 1.00 91.38 215 MET A CA 1
ATOM 1673 C C . MET A 1 215 ? 8.368 6.966 -19.432 1.00 91.38 215 MET A C 1
ATOM 1675 O O . MET A 1 215 ? 7.156 7.161 -19.459 1.00 91.38 215 MET A O 1
ATOM 1679 N N . LEU A 1 216 ? 9.238 7.852 -18.932 1.00 89.19 216 LEU A N 1
ATOM 1680 C CA . LEU A 1 216 ? 8.839 9.120 -18.305 1.00 89.19 216 LEU A CA 1
ATOM 1681 C C . LEU A 1 216 ? 8.095 10.048 -19.281 1.00 89.19 216 LEU A C 1
ATOM 1683 O O . LEU A 1 216 ? 7.087 10.654 -18.926 1.00 89.19 216 LEU A O 1
ATOM 1687 N N . ASP A 1 217 ? 8.547 10.113 -20.535 1.00 91.12 217 ASP A N 1
ATOM 1688 C CA . ASP A 1 217 ? 7.897 10.885 -21.601 1.00 91.12 217 ASP A CA 1
ATOM 1689 C C . ASP A 1 217 ? 6.642 10.171 -22.158 1.00 91.12 217 ASP A C 1
ATOM 1691 O O . ASP A 1 217 ? 5.942 10.726 -23.007 1.00 91.12 217 ASP A O 1
ATOM 1695 N N . ARG A 1 218 ? 6.351 8.937 -21.709 1.00 93.69 218 ARG A N 1
ATOM 1696 C CA . ARG A 1 218 ? 5.234 8.078 -22.156 1.00 93.69 218 ARG A CA 1
ATOM 1697 C C . ARG A 1 218 ? 5.185 7.860 -23.671 1.00 93.69 218 ARG A C 1
ATOM 1699 O O . ARG A 1 218 ? 4.119 7.741 -24.273 1.00 93.69 218 ARG A O 1
ATOM 1706 N N . THR A 1 219 ? 6.357 7.813 -24.294 1.00 93.75 219 THR A N 1
ATOM 1707 C CA . THR A 1 219 ? 6.524 7.592 -25.740 1.00 93.75 219 THR A CA 1
ATOM 1708 C C . THR A 1 219 ? 6.871 6.147 -26.077 1.00 93.75 219 THR A C 1
ATOM 1710 O O . THR A 1 219 ? 6.796 5.742 -27.239 1.00 93.75 219 THR A O 1
ATOM 1713 N N . ILE A 1 220 ? 7.236 5.363 -25.065 1.00 93.19 220 ILE A N 1
ATOM 1714 C CA . ILE A 1 220 ? 7.659 3.983 -25.233 1.00 93.19 220 ILE A CA 1
ATOM 1715 C C . ILE A 1 220 ? 6.481 3.062 -25.557 1.00 93.19 220 ILE A C 1
ATOM 1717 O O . ILE A 1 220 ? 5.384 3.211 -25.020 1.00 93.19 220 ILE A O 1
ATOM 1721 N N . ARG A 1 221 ? 6.720 2.071 -26.420 1.00 96.25 221 ARG A N 1
ATOM 1722 C CA . ARG A 1 221 ? 5.800 0.946 -26.613 1.00 96.25 221 ARG A CA 1
ATOM 1723 C C . ARG A 1 221 ? 6.327 -0.268 -25.876 1.00 96.25 221 ARG A C 1
ATOM 1725 O O . ARG A 1 221 ? 7.481 -0.666 -26.058 1.00 96.25 221 ARG A O 1
ATOM 1732 N N . HIS A 1 222 ? 5.465 -0.864 -25.066 1.00 96.94 222 HIS A N 1
ATOM 1733 C CA . HIS A 1 222 ? 5.819 -2.003 -24.240 1.00 96.94 222 HIS A CA 1
ATOM 1734 C C . HIS A 1 222 ? 4.662 -2.985 -24.086 1.00 96.94 222 HIS A C 1
ATOM 1736 O O . HIS A 1 222 ? 3.496 -2.670 -24.316 1.00 96.94 222 HIS A O 1
ATOM 1742 N N . THR A 1 223 ? 5.009 -4.195 -23.664 1.00 97.94 223 THR A N 1
ATOM 1743 C CA . THR A 1 223 ? 4.073 -5.218 -23.197 1.00 97.94 223 THR A CA 1
ATOM 1744 C C . THR A 1 223 ? 4.643 -5.872 -21.950 1.00 97.94 223 THR A C 1
ATOM 1746 O O . THR A 1 223 ? 5.856 -6.042 -21.831 1.00 97.94 223 THR A O 1
ATOM 1749 N N . ALA A 1 224 ? 3.776 -6.236 -21.014 1.00 97.75 224 ALA A N 1
ATOM 1750 C CA . ALA A 1 224 ? 4.163 -6.884 -19.775 1.00 97.75 224 ALA A CA 1
ATOM 1751 C C . ALA A 1 224 ? 3.300 -8.128 -19.569 1.00 97.75 224 ALA A C 1
ATOM 1753 O O . ALA A 1 224 ? 2.073 -8.048 -19.566 1.00 97.75 224 ALA A O 1
ATOM 1754 N N . ASP A 1 225 ? 3.951 -9.274 -19.400 1.00 98.06 225 ASP A N 1
ATOM 1755 C CA . ASP A 1 225 ? 3.293 -10.565 -19.241 1.00 98.06 225 ASP A CA 1
ATOM 1756 C C . ASP A 1 225 ? 3.648 -11.178 -17.892 1.00 98.06 225 ASP A C 1
ATOM 1758 O O . ASP A 1 225 ? 4.819 -11.234 -17.512 1.00 98.06 225 ASP A O 1
ATOM 1762 N N . VAL A 1 226 ? 2.642 -11.714 -17.200 1.00 98.12 226 VAL A N 1
ATOM 1763 C CA . VAL A 1 226 ? 2.829 -12.491 -15.971 1.00 98.12 226 VAL A CA 1
ATOM 1764 C C . VAL A 1 226 ? 2.493 -13.954 -16.237 1.00 98.12 226 VAL A C 1
ATOM 1766 O O . VAL A 1 226 ? 1.386 -14.284 -16.667 1.00 98.12 226 VAL A O 1
ATOM 1769 N N . ALA A 1 227 ? 3.439 -14.847 -15.949 1.00 98.25 227 ALA A N 1
ATOM 1770 C CA . ALA A 1 227 ? 3.291 -16.295 -16.099 1.00 98.25 227 ALA A CA 1
ATOM 1771 C C . ALA A 1 227 ? 2.403 -16.900 -14.990 1.00 98.25 227 ALA A C 1
ATOM 1773 O O . ALA A 1 227 ? 2.869 -17.615 -14.097 1.00 98.25 227 ALA A O 1
ATOM 1774 N N . TRP A 1 228 ? 1.105 -16.582 -15.025 1.00 97.94 228 TRP A N 1
ATOM 1775 C CA . TRP A 1 228 ? 0.108 -16.988 -14.027 1.00 97.94 228 TRP A CA 1
ATOM 1776 C C . TRP A 1 228 ? -0.063 -18.500 -13.879 1.00 97.94 228 TRP A C 1
ATOM 1778 O O . TRP A 1 228 ? -0.452 -18.969 -12.817 1.00 97.94 228 TRP A O 1
ATOM 1788 N N . ASP A 1 229 ? 0.214 -19.266 -14.926 1.00 97.44 229 ASP A N 1
ATOM 1789 C CA . ASP A 1 229 ? 0.200 -20.731 -14.928 1.00 97.44 229 ASP A CA 1
ATOM 1790 C C . ASP A 1 229 ? 1.267 -21.331 -13.996 1.00 97.44 229 ASP A C 1
ATOM 1792 O O . ASP A 1 229 ? 1.078 -22.410 -13.429 1.00 97.44 229 ASP A O 1
ATOM 1796 N N . ARG A 1 230 ? 2.368 -20.602 -13.773 1.00 97.38 230 ARG A N 1
ATOM 1797 C CA . ARG A 1 230 ? 3.421 -20.973 -12.815 1.00 97.38 230 ARG A CA 1
ATOM 1798 C C . ARG A 1 230 ? 3.046 -20.625 -11.375 1.00 97.38 230 ARG A C 1
ATOM 1800 O O . ARG A 1 230 ? 3.601 -21.202 -10.438 1.00 97.38 230 ARG A O 1
ATOM 1807 N N . LEU A 1 231 ? 2.085 -19.721 -11.189 1.00 96.75 231 LEU A N 1
ATOM 1808 C CA . LEU A 1 231 ? 1.567 -19.320 -9.889 1.00 96.75 231 LEU A CA 1
ATOM 1809 C C . LEU A 1 231 ? 0.405 -20.235 -9.488 1.00 96.75 231 LEU A C 1
ATOM 1811 O O . LEU A 1 231 ? -0.722 -20.115 -9.962 1.00 96.75 231 LEU A O 1
ATOM 1815 N N . ARG A 1 232 ? 0.647 -21.146 -8.541 1.00 97.19 232 ARG A N 1
ATOM 1816 C CA . ARG A 1 232 ? -0.418 -21.971 -7.940 1.00 97.19 232 ARG A CA 1
ATOM 1817 C C . ARG A 1 232 ? -1.220 -21.165 -6.911 1.00 97.19 232 ARG A C 1
ATOM 1819 O O . ARG A 1 232 ? -1.135 -21.435 -5.710 1.00 97.19 232 ARG A O 1
ATOM 1826 N N . VAL A 1 233 ? -1.967 -20.163 -7.379 1.00 97.81 233 VAL A N 1
ATOM 1827 C CA . VAL A 1 233 ? -2.795 -19.291 -6.534 1.00 97.81 233 VAL A CA 1
ATOM 1828 C C . VAL A 1 233 ? -4.048 -20.049 -6.076 1.00 97.81 233 VAL A C 1
ATOM 1830 O O . VAL A 1 233 ? -4.838 -20.487 -6.913 1.00 97.81 233 VAL A O 1
ATOM 1833 N N . PRO A 1 234 ? -4.261 -20.241 -4.762 1.00 97.19 234 PRO A N 1
ATOM 1834 C CA . PRO A 1 234 ? -5.451 -20.923 -4.268 1.00 97.19 234 PRO A CA 1
ATOM 1835 C C . PRO A 1 234 ? -6.714 -20.077 -4.482 1.00 97.19 234 PRO A C 1
ATOM 1837 O O . PRO A 1 234 ? -6.690 -18.859 -4.305 1.00 97.19 234 PRO A O 1
ATOM 1840 N N . ALA A 1 235 ? -7.830 -20.737 -4.802 1.00 98.06 235 ALA A N 1
ATOM 1841 C CA . ALA A 1 235 ? -9.151 -20.111 -4.845 1.00 98.06 235 ALA A CA 1
ATOM 1842 C C . ALA A 1 235 ? -9.600 -19.642 -3.446 1.00 98.06 235 ALA A C 1
ATOM 1844 O O . ALA A 1 235 ? -9.315 -20.298 -2.434 1.00 98.06 235 ALA A O 1
ATOM 1845 N N . LEU A 1 236 ? -10.330 -18.527 -3.386 1.00 98.19 236 LEU A N 1
ATOM 1846 C CA . LEU A 1 236 ? -10.953 -18.052 -2.148 1.00 98.19 236 LEU A CA 1
ATOM 1847 C C . LEU A 1 236 ? -12.038 -19.023 -1.664 1.00 98.19 236 LEU A C 1
ATOM 1849 O O . LEU A 1 236 ? -12.713 -19.675 -2.459 1.00 98.19 236 LEU A O 1
ATOM 1853 N N . ARG A 1 237 ? -12.190 -19.141 -0.344 1.00 97.00 237 ARG A N 1
ATOM 1854 C CA . ARG A 1 237 ? -13.156 -20.026 0.319 1.00 97.00 237 ARG A CA 1
ATOM 1855 C C . ARG A 1 237 ? -14.009 -19.237 1.305 1.00 97.00 237 ARG A C 1
ATOM 1857 O O . ARG A 1 237 ? -13.533 -18.290 1.924 1.00 97.00 237 ARG A O 1
ATOM 1864 N N . GLY A 1 238 ? -15.237 -19.695 1.537 1.00 94.75 238 GLY A N 1
ATOM 1865 C CA . GLY A 1 238 ? -16.165 -19.048 2.467 1.00 94.75 238 GLY A CA 1
ATOM 1866 C C . GLY A 1 238 ? -16.758 -17.763 1.895 1.00 94.75 238 GLY A C 1
ATOM 1867 O O . GLY A 1 238 ? -17.009 -17.674 0.696 1.00 94.75 238 GLY A O 1
ATOM 1868 N N . ASP A 1 239 ? -17.006 -16.786 2.762 1.00 95.38 239 ASP A N 1
ATOM 1869 C CA . ASP A 1 239 ? -17.564 -15.497 2.368 1.00 95.38 239 ASP A CA 1
ATOM 1870 C C . ASP A 1 239 ? -16.515 -14.629 1.676 1.00 95.38 239 ASP A C 1
ATOM 1872 O O . ASP A 1 239 ? -15.590 -14.141 2.317 1.00 95.38 239 ASP A O 1
ATOM 1876 N N . VAL A 1 240 ? -16.670 -14.423 0.375 1.00 97.19 240 VAL A N 1
ATOM 1877 C CA . VAL A 1 240 ? -15.766 -13.597 -0.432 1.00 97.19 240 VAL A CA 1
ATOM 1878 C C . VAL A 1 240 ? -16.175 -12.125 -0.353 1.00 97.19 240 VAL A C 1
ATOM 1880 O O . VAL A 1 240 ? -17.373 -11.837 -0.382 1.00 97.19 240 VAL A O 1
ATOM 1883 N N . ALA A 1 241 ? -15.193 -11.225 -0.242 1.00 96.38 241 ALA A N 1
ATOM 1884 C CA . ALA A 1 241 ? -15.413 -9.779 -0.244 1.00 96.38 241 ALA A CA 1
ATOM 1885 C C . ALA A 1 241 ? -15.993 -9.307 -1.587 1.00 96.38 241 ALA A C 1
ATOM 1887 O O . ALA A 1 241 ? -15.697 -9.885 -2.635 1.00 96.38 241 ALA A O 1
ATOM 1888 N N . ARG A 1 242 ? -16.828 -8.271 -1.553 1.00 96.25 242 ARG A N 1
ATOM 1889 C CA . ARG A 1 242 ? -17.483 -7.662 -2.720 1.00 96.25 242 ARG A CA 1
ATOM 1890 C C . ARG A 1 242 ? -17.485 -6.145 -2.586 1.00 96.25 242 ARG A C 1
ATOM 1892 O O . ARG A 1 242 ? -17.153 -5.616 -1.530 1.00 96.25 242 ARG A O 1
ATOM 1899 N N . GLU A 1 243 ? -17.898 -5.463 -3.648 1.00 95.62 243 GLU A N 1
ATOM 1900 C CA . GLU A 1 243 ? -18.125 -4.018 -3.632 1.00 95.62 243 GLU A CA 1
ATOM 1901 C C . GLU A 1 243 ? -18.971 -3.599 -2.414 1.00 95.62 243 GLU A C 1
ATOM 1903 O O . GLU A 1 243 ? -19.981 -4.235 -2.100 1.00 95.62 243 GLU A O 1
ATOM 1908 N N . GLY A 1 244 ? -18.505 -2.570 -1.699 1.00 92.00 244 GLY A N 1
ATOM 1909 C CA . GLY A 1 244 ? -19.093 -2.085 -0.444 1.00 92.00 244 GLY A CA 1
ATOM 1910 C C . GLY A 1 244 ? -18.614 -2.785 0.838 1.00 92.00 244 GLY A C 1
ATOM 1911 O O . GLY A 1 244 ? -18.937 -2.310 1.925 1.00 92.00 244 GLY A O 1
ATOM 1912 N N . ASP A 1 245 ? -17.850 -3.883 0.756 1.00 92.88 245 ASP A N 1
ATOM 1913 C CA . ASP A 1 245 ? -17.195 -4.473 1.934 1.00 92.88 245 ASP A CA 1
ATOM 1914 C C . ASP A 1 245 ? -15.887 -3.716 2.281 1.00 92.88 245 ASP A C 1
ATOM 1916 O O . ASP A 1 245 ? -15.145 -3.271 1.399 1.00 92.88 245 ASP A O 1
ATOM 1920 N N . LEU A 1 246 ? -15.565 -3.657 3.578 1.00 92.69 246 LEU A N 1
ATOM 1921 C CA . LEU A 1 246 ? -14.256 -3.265 4.116 1.00 92.69 246 LEU A CA 1
ATOM 1922 C C . LEU A 1 246 ? -13.486 -4.506 4.588 1.00 92.69 246 LEU A C 1
ATOM 1924 O O . LEU A 1 246 ? -14.070 -5.442 5.143 1.00 92.69 246 LEU A O 1
ATOM 1928 N N . VAL A 1 247 ? -12.166 -4.518 4.407 1.00 93.75 247 VAL A N 1
ATOM 1929 C CA . VAL A 1 247 ? -11.287 -5.625 4.820 1.00 93.75 247 VAL A CA 1
ATOM 1930 C C . VAL A 1 247 ? -10.041 -5.119 5.541 1.00 93.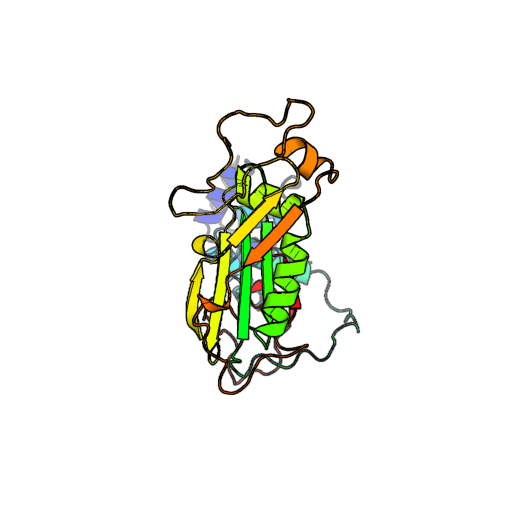75 247 VAL A C 1
ATOM 1932 O O . VAL A 1 247 ? -9.616 -3.995 5.324 1.00 93.75 247 VAL A O 1
ATOM 1935 N N . SER A 1 248 ? -9.423 -5.949 6.382 1.00 93.12 248 SER A N 1
ATOM 1936 C CA . SER A 1 248 ? -8.142 -5.637 7.033 1.00 93.12 248 SER A CA 1
ATOM 1937 C C . SER A 1 248 ? -7.029 -6.500 6.441 1.00 93.12 248 SER A C 1
ATOM 1939 O O . SER A 1 248 ? -7.140 -7.730 6.431 1.00 93.12 248 SER A O 1
ATOM 1941 N N . ILE A 1 249 ? -5.948 -5.866 5.977 1.00 93.06 249 ILE A N 1
ATOM 1942 C CA . ILE A 1 249 ? -4.735 -6.551 5.486 1.00 93.06 249 ILE A CA 1
ATOM 1943 C C . ILE A 1 249 ? -3.709 -6.817 6.596 1.00 93.06 249 ILE A C 1
ATOM 1945 O O . ILE A 1 249 ? -2.838 -7.672 6.458 1.00 93.06 249 ILE A O 1
ATOM 1949 N N . THR A 1 250 ? -3.842 -6.154 7.748 1.00 87.81 250 THR A N 1
ATOM 1950 C CA . THR A 1 250 ? -2.946 -6.364 8.900 1.00 87.81 250 THR A CA 1
ATOM 1951 C C . THR A 1 250 ? -3.285 -7.631 9.691 1.00 87.81 250 THR A C 1
ATOM 1953 O O . THR A 1 250 ? -2.501 -8.072 10.529 1.00 87.81 250 THR A O 1
ATOM 1956 N N . GLY A 1 251 ? -4.463 -8.220 9.450 1.00 76.00 251 GLY A N 1
ATOM 1957 C CA . GLY A 1 251 ? -5.005 -9.327 10.241 1.00 76.00 251 GLY A CA 1
ATOM 1958 C C . GLY A 1 251 ? -5.522 -8.901 11.619 1.00 76.00 251 GLY A C 1
ATOM 1959 O O . GLY A 1 251 ? -6.110 -9.721 12.327 1.00 76.00 251 GLY A O 1
ATOM 1960 N N . GLU A 1 252 ? -5.353 -7.632 11.993 1.00 76.88 252 GLU A N 1
ATOM 1961 C CA . GLU A 1 252 ? -5.958 -7.064 13.189 1.00 76.88 252 GLU A CA 1
ATOM 1962 C C . GLU A 1 252 ? -7.401 -6.673 12.879 1.00 76.88 252 GLU A C 1
ATOM 1964 O O . GLU A 1 252 ? -7.683 -5.926 11.941 1.00 76.88 252 GLU A O 1
ATOM 1969 N N . TRP A 1 253 ? -8.315 -7.238 13.664 1.00 73.00 253 TRP A N 1
ATOM 1970 C CA . TRP A 1 253 ? -9.743 -6.970 13.597 1.00 73.00 253 TRP A CA 1
ATOM 1971 C C . TRP A 1 253 ? -10.137 -6.231 14.866 1.00 73.00 253 TRP A C 1
ATOM 1973 O O . TRP A 1 253 ? -10.076 -6.787 15.959 1.00 73.00 253 TRP A O 1
ATOM 1983 N N . PHE A 1 254 ? -10.502 -4.967 14.695 1.00 64.75 254 PHE A N 1
ATOM 1984 C CA . PHE A 1 254 ? -10.944 -4.074 15.769 1.00 64.75 254 PHE A CA 1
ATOM 1985 C C . PHE A 1 254 ? -12.466 -3.961 15.877 1.00 64.75 254 PHE A C 1
ATOM 1987 O O . PHE A 1 254 ? -12.959 -3.312 16.797 1.00 64.75 254 PHE A O 1
ATOM 1994 N N . ALA A 1 255 ? -13.198 -4.575 14.943 1.00 61.12 255 ALA A N 1
ATOM 1995 C CA . ALA A 1 255 ? -14.642 -4.674 15.032 1.00 61.12 255 ALA A CA 1
ATOM 1996 C C . ALA A 1 255 ? -14.995 -5.701 16.116 1.00 61.12 255 ALA A C 1
ATOM 1998 O O . ALA A 1 255 ? -14.771 -6.898 15.943 1.00 61.12 255 ALA A O 1
ATOM 1999 N N . ASP A 1 256 ? -15.464 -5.199 17.249 1.00 62.59 256 ASP A N 1
ATOM 2000 C CA . ASP A 1 256 ? -16.168 -5.963 18.263 1.00 62.59 256 ASP A CA 1
ATOM 2001 C C . ASP A 1 256 ? -17.551 -6.303 17.696 1.00 62.59 256 ASP A C 1
ATOM 2003 O O . ASP A 1 256 ? -18.262 -5.419 17.207 1.00 62.59 256 ASP A O 1
ATOM 2007 N N . ASP A 1 257 ? -17.933 -7.580 17.729 1.00 61.28 257 ASP A N 1
ATOM 2008 C CA . ASP A 1 257 ? -19.201 -8.048 17.148 1.00 61.28 257 ASP A CA 1
ATOM 2009 C C . ASP A 1 257 ? -20.425 -7.397 17.835 1.00 61.28 257 ASP A C 1
ATOM 2011 O O . ASP A 1 257 ? -21.540 -7.442 17.312 1.00 61.28 257 ASP A O 1
ATOM 2015 N N . GLU A 1 258 ? -20.221 -6.764 18.995 1.00 60.88 258 GLU A N 1
ATOM 2016 C CA . GLU A 1 258 ? -21.260 -6.154 19.824 1.00 60.88 258 GLU A CA 1
ATOM 2017 C C . GLU A 1 258 ? -21.614 -4.700 19.458 1.00 60.88 258 GLU A C 1
ATOM 2019 O O . GLU A 1 258 ? -22.639 -4.205 19.932 1.00 60.88 258 GLU A O 1
ATOM 2024 N N . ASN A 1 259 ? -20.837 -4.008 18.608 1.00 62.88 259 ASN A N 1
ATOM 2025 C CA . ASN A 1 259 ? -21.143 -2.626 18.212 1.00 62.88 259 ASN A CA 1
ATOM 2026 C C . ASN A 1 259 ? -21.264 -2.461 16.683 1.00 62.88 259 ASN A C 1
ATOM 2028 O O . ASN A 1 259 ? -20.262 -2.261 16.006 1.00 62.88 259 ASN A O 1
ATOM 2032 N N . PRO A 1 260 ? -22.476 -2.515 16.106 1.00 62.38 260 PRO A N 1
ATOM 2033 C CA . PRO A 1 260 ? -22.666 -2.471 14.656 1.00 62.38 260 PRO A CA 1
ATOM 2034 C C . PRO A 1 260 ? -22.435 -1.087 14.023 1.00 62.38 260 PRO A C 1
ATOM 2036 O O . PRO A 1 260 ? -22.358 -1.000 12.797 1.00 62.38 260 PRO A O 1
ATOM 2039 N N . GLU A 1 261 ? -22.322 -0.016 14.814 1.00 71.88 261 GLU A N 1
ATOM 2040 C CA . GLU A 1 261 ? -22.118 1.349 14.314 1.00 71.88 261 GLU A CA 1
ATOM 2041 C C . GLU A 1 261 ? -20.633 1.722 14.320 1.00 71.88 261 GLU A C 1
ATOM 2043 O O . GLU A 1 261 ? -20.158 2.493 15.156 1.00 71.88 261 GLU A O 1
ATOM 2048 N N . TYR A 1 262 ? -19.885 1.173 13.366 1.00 74.88 262 TYR A N 1
ATOM 2049 C CA . TYR A 1 262 ? -18.559 1.694 13.056 1.00 74.88 262 TYR A CA 1
ATOM 2050 C C . TYR A 1 262 ? -18.662 2.826 12.043 1.00 74.88 262 TYR A C 1
ATOM 2052 O O . TYR A 1 262 ? -19.326 2.698 11.015 1.00 74.88 262 TYR A O 1
ATOM 2060 N N . ASP A 1 263 ? -17.976 3.928 12.332 1.00 84.81 263 ASP A N 1
ATOM 2061 C CA . ASP A 1 263 ? -17.723 4.962 11.343 1.00 84.81 263 ASP A CA 1
ATOM 2062 C C . ASP A 1 263 ? -16.683 4.451 10.344 1.00 84.81 263 ASP A C 1
ATOM 2064 O O . ASP A 1 263 ? -15.594 4.028 10.735 1.00 84.81 263 ASP A O 1
ATOM 2068 N N . GLU A 1 264 ? -17.029 4.459 9.060 1.00 85.19 264 GLU A N 1
ATOM 2069 C CA . GLU A 1 264 ? -16.159 3.964 7.997 1.00 85.19 264 GLU A CA 1
ATOM 2070 C C . GLU A 1 264 ? -14.815 4.697 7.987 1.00 85.19 264 GLU A C 1
ATOM 2072 O O . GLU A 1 264 ? -13.773 4.049 7.917 1.00 85.19 264 GLU A O 1
ATOM 2077 N N . ASP A 1 265 ? -14.826 6.018 8.158 1.00 86.81 265 ASP A N 1
ATOM 2078 C CA . ASP A 1 265 ? -13.606 6.824 8.209 1.00 86.81 265 ASP A CA 1
ATOM 2079 C C . ASP A 1 265 ? -12.698 6.399 9.376 1.00 86.81 265 ASP A C 1
ATOM 2081 O O . ASP A 1 265 ? -11.478 6.325 9.233 1.00 86.81 265 ASP A O 1
ATOM 2085 N N . GLU A 1 266 ? -13.280 6.024 10.523 1.00 85.31 266 GLU A N 1
ATOM 2086 C CA . GLU A 1 266 ? -12.510 5.515 11.660 1.00 85.31 266 GLU A CA 1
ATOM 2087 C C . GLU A 1 266 ? -11.893 4.138 11.368 1.00 85.31 266 GLU A C 1
ATOM 2089 O O . GLU A 1 266 ? -10.798 3.843 11.852 1.00 85.31 266 GLU A O 1
ATOM 2094 N N . LEU A 1 267 ? -12.565 3.290 10.585 1.00 87.25 267 LEU A N 1
ATOM 2095 C CA . LEU A 1 267 ? -12.017 2.004 10.146 1.00 87.25 267 LEU A CA 1
ATOM 2096 C C . LEU A 1 267 ? -10.893 2.198 9.122 1.00 87.25 267 LEU A C 1
ATOM 2098 O O . LEU A 1 267 ? -9.857 1.541 9.230 1.00 87.25 267 LEU A O 1
ATOM 2102 N N . LEU A 1 268 ? -11.049 3.117 8.169 1.00 89.25 268 LEU A N 1
ATOM 2103 C CA . LEU A 1 268 ? -9.989 3.462 7.217 1.00 89.25 268 LEU A CA 1
ATOM 2104 C C . LEU A 1 268 ? -8.744 3.983 7.956 1.00 89.25 268 LEU A C 1
ATOM 2106 O O . LEU A 1 268 ? -7.642 3.482 7.740 1.00 89.25 268 LEU A O 1
ATOM 2110 N N . ASP A 1 269 ? -8.927 4.858 8.949 1.00 86.69 269 ASP A N 1
ATOM 2111 C CA . ASP A 1 269 ? -7.862 5.331 9.851 1.00 86.69 269 ASP A CA 1
ATOM 2112 C C . ASP A 1 269 ? -7.191 4.205 10.669 1.00 86.69 269 ASP A C 1
ATOM 2114 O O . ASP A 1 269 ? -6.063 4.343 11.164 1.00 86.69 269 ASP A O 1
ATOM 2118 N N . GLN A 1 270 ? -7.891 3.087 10.870 1.00 85.62 270 GLN A N 1
ATOM 2119 C CA . GLN A 1 270 ? -7.369 1.889 11.530 1.00 85.62 270 GLN A CA 1
ATOM 2120 C C . GLN A 1 270 ? -6.647 0.934 10.569 1.00 85.62 270 GLN A C 1
ATOM 2122 O O . GLN A 1 270 ? -6.091 -0.066 11.030 1.00 85.62 270 GLN A O 1
ATOM 2127 N N . GLY A 1 271 ? -6.604 1.247 9.272 1.00 89.31 271 GLY A N 1
ATOM 2128 C CA . GLY A 1 271 ? -5.956 0.436 8.244 1.00 89.31 271 GLY A CA 1
ATOM 2129 C C . GLY A 1 271 ? -6.868 -0.617 7.613 1.00 89.31 271 GLY A C 1
ATOM 2130 O O . GLY A 1 271 ? -6.366 -1.611 7.082 1.00 89.31 271 GLY A O 1
ATOM 2131 N N . TYR A 1 272 ? -8.191 -0.442 7.690 1.00 92.88 272 TYR A N 1
ATOM 2132 C CA . TYR A 1 272 ? -9.096 -1.171 6.804 1.00 92.88 272 TYR A CA 1
ATOM 2133 C C . TYR A 1 272 ? -9.044 -0.567 5.400 1.00 92.88 272 TYR A C 1
ATOM 2135 O O . TYR A 1 272 ? -8.845 0.631 5.233 1.00 92.88 272 TYR A O 1
ATOM 2143 N N . LEU A 1 273 ? -9.254 -1.409 4.395 1.00 94.44 273 LEU A N 1
ATOM 2144 C CA . LEU A 1 273 ? -9.279 -1.050 2.985 1.00 94.44 273 LEU A CA 1
ATOM 2145 C C . LEU A 1 273 ? -10.648 -1.362 2.393 1.00 94.44 273 LEU A C 1
ATOM 2147 O O . LEU A 1 273 ? -11.282 -2.361 2.751 1.00 94.44 273 LEU A O 1
ATOM 2151 N N . ARG A 1 274 ? -11.087 -0.524 1.455 1.00 94.94 274 ARG A N 1
ATOM 2152 C CA . ARG A 1 274 ? -12.298 -0.772 0.669 1.00 94.94 274 ARG A CA 1
ATOM 2153 C C . ARG A 1 274 ? -12.051 -1.890 -0.332 1.00 94.94 274 ARG A C 1
ATOM 2155 O O . ARG A 1 274 ? -10.974 -1.984 -0.921 1.00 94.94 274 ARG A O 1
ATOM 2162 N N . TYR A 1 275 ? -13.081 -2.691 -0.597 1.00 96.94 275 TYR A N 1
ATOM 2163 C CA . TYR A 1 275 ? -13.130 -3.428 -1.853 1.00 96.94 275 TYR A CA 1
ATOM 2164 C C . TYR A 1 275 ? -13.003 -2.432 -3.000 1.00 96.94 275 TYR A C 1
ATOM 2166 O O . TYR A 1 275 ? -13.846 -1.550 -3.152 1.00 96.94 275 TYR A O 1
ATOM 2174 N N . GLY A 1 276 ? -11.950 -2.542 -3.797 1.00 97.12 276 GLY A N 1
ATOM 2175 C CA . GLY A 1 276 ? -11.638 -1.465 -4.722 1.00 97.12 276 GLY A CA 1
ATOM 2176 C C . GLY A 1 276 ? -10.149 -1.269 -4.908 1.00 97.12 276 GLY A C 1
ATOM 2177 O O . GLY A 1 276 ? -9.345 -2.169 -4.664 1.00 97.12 276 GLY A O 1
ATOM 2178 N N . TRP A 1 277 ? -9.832 -0.119 -5.466 1.00 97.25 277 TRP A N 1
ATOM 2179 C CA . TRP A 1 277 ? -8.494 0.438 -5.468 1.00 97.25 277 TRP A CA 1
ATOM 2180 C C . TRP A 1 277 ? -8.353 1.312 -4.219 1.00 97.25 277 TRP A C 1
ATOM 2182 O O . TRP A 1 277 ? -9.314 1.968 -3.809 1.00 97.25 277 TRP A O 1
ATOM 2192 N N . SER A 1 278 ? -7.195 1.278 -3.579 1.00 95.88 278 SER A N 1
ATOM 2193 C CA . SER A 1 278 ? -6.854 2.137 -2.448 1.00 95.88 278 SER A CA 1
ATOM 2194 C C . SER A 1 278 ? -5.415 2.596 -2.603 1.00 95.88 278 SER A C 1
ATOM 2196 O O . SER A 1 278 ? -4.542 1.779 -2.878 1.00 95.88 278 SER A O 1
ATOM 2198 N N . ASP A 1 279 ? -5.200 3.890 -2.424 1.00 94.75 279 ASP A N 1
ATOM 2199 C CA . ASP A 1 279 ? -3.885 4.517 -2.392 1.00 94.75 279 ASP A CA 1
ATOM 2200 C C . ASP A 1 279 ? -3.627 4.986 -0.962 1.00 94.75 279 ASP A C 1
ATOM 2202 O O . ASP A 1 279 ? -4.428 5.735 -0.393 1.00 94.75 279 ASP A O 1
ATOM 2206 N N . LEU A 1 280 ? -2.569 4.453 -0.358 1.00 89.62 280 LEU A N 1
ATOM 2207 C CA . LEU A 1 280 ? -2.198 4.693 1.032 1.00 89.62 280 LEU A CA 1
ATOM 2208 C C . LEU A 1 280 ? -1.127 5.769 1.178 1.00 89.62 280 LEU A C 1
ATOM 2210 O O . LEU A 1 280 ? -0.648 6.008 2.291 1.00 89.62 280 LEU A O 1
ATOM 2214 N N . GLU A 1 281 ? -0.782 6.458 0.092 1.00 82.19 281 GLU A N 1
ATOM 2215 C CA . GLU A 1 281 ? 0.044 7.652 0.157 1.00 82.19 281 GLU A CA 1
A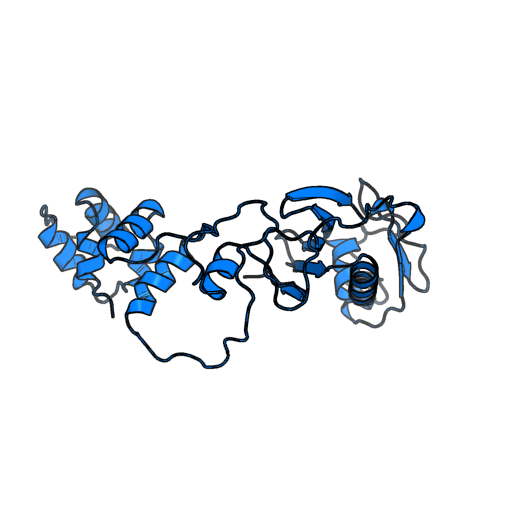TOM 2216 C C . GLU A 1 281 ? -0.644 8.774 0.949 1.00 82.19 281 GLU A C 1
ATOM 2218 O O . GLU A 1 281 ? -1.447 9.550 0.430 1.00 82.19 281 GLU A O 1
ATOM 2223 N N . MET A 1 282 ? -0.298 8.875 2.236 1.00 54.25 282 MET A N 1
ATOM 2224 C CA . MET A 1 282 ? -0.601 10.013 3.114 1.00 54.25 282 MET A CA 1
ATOM 2225 C C . MET A 1 282 ? 0.645 10.828 3.464 1.00 54.25 282 MET A C 1
ATOM 2227 O O . MET A 1 282 ? 1.724 10.237 3.714 1.00 54.25 282 MET A O 1
#

Foldseek 3Di:
DDQLLLLLVLDDLVVLVVLCVVVVQPPDDDSDSVVSSVSQRPPPVADSLNSLVPDDLVSLLSSCVSVVHDSDFDDSVVSSCRSVCVVPDDDDDPPPDCQQFQLWQAKWKWWWKFFDPDPDTFTKIATGLDPVVVVVVVQVQVVQLVSVLCQQQRVIFTKMFTGARQHTPDMDGQQQQKWKDWPPFFIWGADPVGIDRDDNVPPCCPPPPDSNVCSVVVNIDMGMDGNCVVPPDDRYDDHHDDASYKGAPVSDDPDDSPDRDDDPVSVVSNRIDGNGMDIPPD

Secondary structure (DSSP, 8-state):
---HHHHHHTS-HHHHHHHHHHTT---S---SHHHHHHHHHH-TT--HHHHHHTS-HHHHHHHHHHHT-----SSHHHHHHHHHHGGG-----TT---PPPS-S--BEEEEEEEE-SSS--EEEEEEESSHHHHHHHHHHHHHSHHHHHHHHHS--EEEEEEEETTEEEEEEE-GGGEEEEETTSPPEEEETTEEESS-TTS--TTSTT-HHHHHHTT---EEEEE-TTT--PPPP-SSB--TT-EEESSS-----TT-----HHHHHHTTEEESEEEE---